Protein AF-A0AAN6ZU88-F1 (afdb_monomer_lite)

Foldseek 3Di:
DAEAELQACLVVFDQVDADPVSLLVLLCVQLVLDDPVLSVVLLVVQPLVLQCVLDDPRGYSSSSSSSLSVCCLPGNLVVVVVLVVVVVVVAFAFYAYEFDAQCQQQVCVVPVDHRSTCYRPRLVCQQVLHVCVVVDPPGDGDDDPQSNLLSQQNNQQVVCCVVPVGSDDPPGSHQPARGGQQPPDPPPDRFGWYAYRDDPDGGIATCDDDRHDPSSVSSVSVVSSCSCVPPVNCVSSVD

Radius of gyration: 18.29 Å; chains: 1; bounding box: 40×49×50 Å

Structure (mmCIF, N/CA/C/O backbone):
data_AF-A0AAN6ZU88-F1
#
_entry.id   AF-A0AAN6ZU88-F1
#
loop_
_atom_site.group_PDB
_atom_site.id
_atom_site.type_symbol
_atom_site.label_atom_id
_atom_site.label_alt_id
_atom_site.label_comp_id
_atom_site.label_asym_id
_atom_site.label_entity_id
_atom_site.label_seq_id
_atom_site.pdbx_PDB_ins_code
_atom_site.Cartn_x
_atom_site.Cartn_y
_atom_site.Cartn_z
_atom_site.occupancy
_atom_site.B_iso_or_equiv
_atom_site.auth_seq_id
_atom_site.auth_comp_id
_atom_site.auth_asym_id
_atom_site.auth_atom_id
_atom_site.pdbx_PDB_model_num
ATOM 1 N N . MET A 1 1 ? -13.434 -9.308 -1.998 1.00 95.31 1 MET A N 1
ATOM 2 C CA . MET A 1 1 ? -11.973 -9.144 -1.933 1.00 95.31 1 MET A CA 1
ATOM 3 C C . MET A 1 1 ? -11.687 -7.660 -1.989 1.00 95.31 1 MET A C 1
ATOM 5 O O . MET A 1 1 ? -12.370 -6.975 -2.738 1.00 95.31 1 MET A O 1
ATOM 9 N N . LEU A 1 2 ? -10.788 -7.173 -1.145 1.00 97.75 2 LEU A N 1
ATOM 10 C CA . LEU A 1 2 ? -10.422 -5.762 -1.015 1.00 97.75 2 LEU A CA 1
ATOM 11 C C . LEU A 1 2 ? -8.896 -5.694 -0.935 1.00 97.75 2 LEU A C 1
ATOM 13 O O . LEU A 1 2 ? -8.278 -6.668 -0.506 1.00 97.75 2 LEU A O 1
ATOM 17 N N . GLY A 1 3 ? -8.290 -4.577 -1.302 1.00 97.19 3 GLY A N 1
ATOM 18 C CA . GLY A 1 3 ? -6.846 -4.443 -1.204 1.00 97.19 3 GLY A CA 1
ATOM 19 C C . GLY A 1 3 ? -6.366 -3.064 -1.597 1.00 97.19 3 GLY A C 1
ATOM 20 O O . GLY A 1 3 ? -7.175 -2.173 -1.853 1.00 97.19 3 GLY A O 1
ATOM 21 N N . TRP A 1 4 ? -5.051 -2.934 -1.603 1.00 98.31 4 TRP A N 1
ATOM 22 C CA . TRP A 1 4 ? -4.300 -1.739 -1.957 1.00 98.31 4 TRP A CA 1
ATOM 23 C C . TRP A 1 4 ? -3.028 -2.166 -2.693 1.00 98.31 4 TRP A C 1
ATOM 25 O O . TRP A 1 4 ? -2.653 -3.344 -2.682 1.00 98.31 4 TRP A O 1
ATOM 35 N N . CYS A 1 5 ? -2.367 -1.209 -3.327 1.00 98.44 5 CYS A N 1
ATOM 36 C CA . CYS A 1 5 ? -0.989 -1.353 -3.770 1.00 98.44 5 CYS A CA 1
ATOM 37 C C . CYS A 1 5 ? -0.029 -0.880 -2.666 1.00 98.44 5 CYS A C 1
ATOM 39 O O . CYS A 1 5 ? -0.322 0.094 -1.967 1.00 98.44 5 CYS A O 1
ATOM 41 N N . GLU A 1 6 ? 1.124 -1.538 -2.515 1.00 97.75 6 GLU A N 1
ATOM 42 C CA . GLU A 1 6 ? 2.095 -1.269 -1.437 1.00 97.75 6 GLU A CA 1
ATOM 43 C C . GLU A 1 6 ? 2.443 0.228 -1.354 1.00 97.75 6 GLU A C 1
ATOM 45 O O . GLU A 1 6 ? 2.430 0.815 -0.266 1.00 97.75 6 GLU A O 1
ATOM 50 N N . ASP A 1 7 ? 2.627 0.868 -2.511 1.00 98.00 7 ASP A N 1
ATOM 51 C CA . ASP A 1 7 ? 3.024 2.267 -2.668 1.00 98.00 7 ASP A CA 1
ATOM 52 C C . ASP A 1 7 ? 1.933 3.115 -3.346 1.00 98.00 7 ASP A C 1
ATOM 54 O O . ASP A 1 7 ? 2.229 4.106 -4.009 1.00 98.00 7 ASP A O 1
ATOM 58 N N . ASP A 1 8 ? 0.659 2.746 -3.150 1.00 98.25 8 ASP A N 1
ATOM 59 C CA . ASP A 1 8 ? -0.542 3.293 -3.807 1.00 98.25 8 ASP A CA 1
ATOM 60 C C . ASP A 1 8 ? -0.450 4.801 -4.133 1.00 98.25 8 ASP A C 1
ATOM 62 O O . ASP A 1 8 ? -0.644 5.220 -5.271 1.00 98.25 8 ASP A O 1
ATOM 66 N N . LEU A 1 9 ? -0.081 5.646 -3.166 1.00 98.12 9 LEU A N 1
ATOM 67 C CA . LEU A 1 9 ? -0.100 7.103 -3.344 1.00 98.12 9 LEU A CA 1
ATOM 68 C C . LEU A 1 9 ? 1.265 7.776 -3.511 1.00 98.12 9 LEU A C 1
ATOM 70 O O . LEU A 1 9 ? 1.327 9.006 -3.447 1.00 98.12 9 LEU A O 1
ATOM 74 N N . THR A 1 10 ? 2.350 7.043 -3.771 1.00 97.88 10 THR A N 1
ATOM 75 C CA . THR A 1 10 ? 3.655 7.678 -4.046 1.00 97.88 10 THR A CA 1
ATOM 76 C C . THR A 1 10 ? 3.584 8.588 -5.271 1.00 97.88 10 THR A C 1
ATOM 78 O O . THR A 1 10 ? 3.979 9.745 -5.171 1.00 97.88 10 THR A O 1
ATOM 81 N N . PHE A 1 11 ? 2.981 8.139 -6.378 1.00 97.25 11 PHE A N 1
ATOM 82 C CA . PHE A 1 11 ? 2.822 8.943 -7.602 1.00 97.25 11 PHE A CA 1
ATOM 83 C C . PHE A 1 11 ? 2.010 10.235 -7.392 1.00 97.25 11 PHE A C 1
ATOM 85 O O . PHE A 1 11 ? 2.271 11.248 -8.036 1.00 97.25 11 PHE A O 1
ATOM 92 N N . PHE A 1 12 ? 1.040 10.219 -6.471 1.00 97.00 12 PHE A N 1
ATOM 93 C CA . PHE A 1 12 ? 0.172 11.368 -6.171 1.00 97.00 12 PHE A CA 1
ATOM 94 C C . PHE A 1 12 ? 0.703 12.273 -5.052 1.00 97.00 12 PHE A C 1
ATOM 96 O O . PHE A 1 12 ? 0.068 13.269 -4.701 1.00 97.00 12 PHE A O 1
ATOM 103 N N . THR A 1 13 ? 1.853 11.933 -4.475 1.00 98.25 13 THR A N 1
ATOM 104 C CA . THR A 1 13 ? 2.493 12.720 -3.422 1.00 98.25 13 THR A CA 1
ATOM 105 C C . THR A 1 13 ? 3.486 13.703 -4.037 1.00 98.25 13 THR A C 1
ATOM 107 O O . THR A 1 13 ? 4.191 13.382 -4.993 1.00 98.25 13 THR A O 1
ATOM 110 N N . ASP A 1 14 ? 3.567 14.918 -3.491 1.00 97.31 14 ASP A N 1
ATOM 111 C CA . ASP A 1 14 ? 4.521 15.915 -3.973 1.00 97.31 14 ASP A CA 1
ATOM 112 C C . ASP A 1 14 ? 5.963 15.453 -3.699 1.00 97.31 14 ASP A C 1
ATOM 114 O O . ASP A 1 14 ? 6.480 15.522 -2.585 1.00 97.31 14 ASP A O 1
ATOM 118 N N . SER A 1 15 ? 6.624 14.985 -4.758 1.00 97.19 15 SER A N 1
ATOM 119 C CA . SER A 1 15 ? 8.022 14.530 -4.745 1.00 97.19 15 SER A CA 1
ATOM 120 C C . SER A 1 15 ? 9.044 15.590 -4.305 1.00 97.19 15 SER A C 1
ATOM 122 O O . SER A 1 15 ? 10.220 15.265 -4.147 1.00 97.19 15 SER A O 1
ATOM 124 N N . THR A 1 16 ? 8.638 16.853 -4.136 1.00 97.50 16 THR A N 1
ATOM 125 C CA . THR A 1 16 ? 9.505 17.925 -3.630 1.00 97.50 16 THR A CA 1
ATOM 126 C C . THR A 1 16 ? 9.557 18.005 -2.104 1.00 97.50 16 THR A C 1
ATOM 128 O O . THR A 1 16 ? 10.457 18.670 -1.593 1.00 97.50 16 THR A O 1
ATOM 131 N N . ILE A 1 17 ? 8.684 17.281 -1.388 1.00 98.56 17 ILE A N 1
ATOM 132 C CA . ILE A 1 17 ? 8.661 17.214 0.080 1.00 98.56 17 ILE A CA 1
ATOM 133 C C . ILE A 1 17 ? 9.984 16.645 0.609 1.00 98.56 17 ILE A C 1
ATOM 135 O O . ILE A 1 17 ? 10.406 15.542 0.248 1.00 98.56 17 ILE A O 1
ATOM 139 N N . LYS A 1 18 ? 10.644 17.404 1.482 1.00 98.31 18 LYS A N 1
ATOM 140 C CA . LYS A 1 18 ? 11.953 17.116 2.085 1.00 98.31 18 LYS A CA 1
ATOM 141 C C . LYS A 1 18 ? 12.003 17.397 3.582 1.00 98.31 18 LYS A C 1
ATOM 143 O O . LYS A 1 18 ? 12.908 16.876 4.233 1.00 98.31 18 LYS A O 1
ATOM 148 N N . THR A 1 19 ? 11.088 18.200 4.125 1.00 98.56 19 THR A N 1
ATOM 149 C CA . THR A 1 19 ? 11.096 18.567 5.549 1.00 98.56 19 THR A CA 1
ATOM 150 C C . THR A 1 19 ? 9.831 18.126 6.295 1.00 98.56 19 THR A C 1
ATOM 152 O O . THR A 1 19 ? 8.773 17.951 5.682 1.00 98.56 19 THR A O 1
ATOM 155 N N . PRO A 1 20 ? 9.897 17.981 7.633 1.00 98.50 20 PRO A N 1
ATOM 156 C CA . PRO A 1 20 ? 8.719 17.705 8.455 1.00 98.50 20 PRO A CA 1
ATOM 157 C C . PRO A 1 20 ? 7.596 18.739 8.292 1.00 98.50 20 PRO A C 1
ATOM 159 O O . PRO A 1 20 ? 6.418 18.387 8.356 1.00 98.50 20 PRO A O 1
ATOM 162 N N . GLU A 1 21 ? 7.938 20.011 8.075 1.00 98.56 21 GLU A N 1
ATOM 163 C CA . GLU A 1 21 ? 6.971 21.095 7.867 1.00 98.56 21 GLU A CA 1
ATOM 164 C C . GLU A 1 21 ? 6.223 20.937 6.537 1.00 98.56 21 GLU A C 1
ATOM 166 O O . GLU A 1 21 ? 5.015 21.180 6.471 1.00 98.56 21 GLU A O 1
ATOM 171 N N . GLU A 1 22 ? 6.919 20.503 5.485 1.00 98.69 22 GLU A N 1
ATOM 172 C CA . GLU A 1 22 ? 6.319 20.203 4.182 1.00 98.69 22 GLU A CA 1
ATOM 173 C C . GLU A 1 22 ? 5.396 18.983 4.270 1.00 98.69 22 GLU A C 1
ATOM 175 O O . GLU A 1 22 ? 4.267 19.048 3.779 1.00 98.69 22 GLU A O 1
ATOM 180 N N . THR A 1 23 ? 5.810 17.929 4.985 1.00 98.69 23 THR A N 1
ATOM 181 C CA . THR A 1 23 ? 4.960 16.770 5.312 1.00 98.69 23 THR A CA 1
ATOM 182 C C . THR A 1 23 ? 3.697 17.195 6.059 1.00 98.69 23 THR A C 1
ATOM 184 O O . THR A 1 23 ? 2.590 16.837 5.655 1.00 98.69 23 THR A O 1
ATOM 187 N N . TYR A 1 24 ? 3.829 18.000 7.123 1.00 98.38 24 TYR A N 1
ATOM 188 C CA . TYR A 1 24 ? 2.682 18.524 7.872 1.00 98.38 24 TYR A CA 1
ATOM 189 C C . TYR A 1 24 ? 1.725 19.272 6.940 1.00 98.38 24 TYR A C 1
ATOM 191 O O . TYR A 1 24 ? 0.521 19.005 6.930 1.00 98.38 24 TYR A O 1
ATOM 199 N N . LYS A 1 25 ? 2.256 20.194 6.126 1.00 98.19 25 LYS A N 1
ATOM 200 C CA . LYS A 1 25 ? 1.457 21.006 5.203 1.00 98.19 25 LYS A CA 1
ATOM 201 C C . LYS A 1 25 ? 0.719 20.130 4.192 1.00 98.19 25 LYS A C 1
ATOM 203 O O . LYS A 1 25 ? -0.486 20.311 4.019 1.00 98.19 25 LYS A O 1
ATOM 208 N N . PHE A 1 26 ? 1.409 19.173 3.577 1.00 98.25 26 PHE A N 1
ATOM 209 C CA . PHE A 1 26 ? 0.822 18.238 2.623 1.00 98.25 26 PHE A CA 1
ATOM 210 C C . PHE A 1 26 ? -0.306 17.422 3.258 1.00 98.25 26 PHE A C 1
ATOM 212 O O . PHE A 1 26 ? -1.441 17.492 2.791 1.00 98.25 26 PHE A O 1
ATOM 219 N N . VAL A 1 27 ? -0.043 16.728 4.369 1.00 97.38 27 VAL A N 1
ATOM 220 C CA . VAL A 1 27 ? -1.048 15.889 5.043 1.00 97.38 27 VAL A CA 1
ATOM 221 C C . VAL A 1 27 ? -2.244 16.736 5.488 1.00 97.38 27 VAL A C 1
ATOM 223 O O . VAL A 1 27 ? -3.385 16.387 5.195 1.00 97.38 27 VAL A O 1
ATOM 226 N N . SER A 1 28 ? -2.007 17.899 6.105 1.00 95.88 28 SER A N 1
ATOM 227 C CA . SER A 1 28 ? -3.075 18.798 6.572 1.00 95.88 28 SER A CA 1
ATOM 228 C C . SER A 1 28 ? -4.020 19.283 5.468 1.00 95.88 28 SER A C 1
ATOM 230 O O . SER A 1 28 ? -5.182 19.567 5.755 1.00 95.88 28 SER A O 1
ATOM 232 N N . SER A 1 29 ? -3.564 19.318 4.210 1.00 94.88 29 SER A N 1
ATOM 233 C CA . SER A 1 29 ? -4.410 19.683 3.070 1.00 94.88 29 SER A CA 1
ATOM 234 C C . SER A 1 29 ? -5.486 18.635 2.750 1.00 94.88 29 SER A C 1
ATOM 236 O O . SER A 1 29 ? -6.554 18.996 2.258 1.00 94.88 29 SER A O 1
ATOM 238 N N . TYR A 1 30 ? -5.259 17.364 3.102 1.00 92.44 30 TYR A N 1
ATOM 239 C CA . TYR A 1 30 ? -6.214 16.268 2.895 1.00 92.44 30 TYR A CA 1
ATOM 240 C C . TYR A 1 30 ? -7.107 16.007 4.108 1.00 92.44 30 TYR A C 1
ATOM 242 O O . TYR A 1 30 ? -8.230 15.532 3.958 1.00 92.44 30 TYR A O 1
ATOM 250 N N . VAL A 1 31 ? -6.636 16.338 5.311 1.00 93.06 31 VAL A N 1
ATOM 251 C CA . VAL A 1 31 ? -7.346 16.067 6.572 1.00 93.06 31 VAL A CA 1
ATOM 252 C C . VAL A 1 31 ? -7.639 17.354 7.352 1.00 93.06 31 VAL A C 1
ATOM 254 O O . VAL A 1 31 ? -7.413 17.457 8.555 1.00 93.06 31 VAL A O 1
ATOM 257 N N . HIS A 1 32 ? -8.161 18.359 6.645 1.00 89.38 32 HIS A N 1
ATOM 258 C CA . HIS A 1 32 ? -8.358 19.731 7.135 1.00 89.38 32 HIS A CA 1
ATOM 259 C C . HIS A 1 32 ? -9.232 19.862 8.397 1.00 89.38 32 HIS A C 1
ATOM 261 O O . HIS A 1 32 ? -9.171 20.884 9.079 1.00 89.38 32 HIS A O 1
ATOM 267 N N . GLY A 1 33 ? -10.062 18.862 8.700 1.00 92.12 33 GLY A N 1
ATOM 268 C CA . GLY A 1 33 ? -10.914 18.855 9.887 1.00 92.12 33 GLY A CA 1
ATOM 269 C C . GLY A 1 33 ? -10.237 18.348 11.163 1.00 92.12 33 GLY A C 1
ATOM 270 O O . GLY A 1 33 ? -10.813 18.500 12.240 1.00 92.12 33 GLY A O 1
ATOM 271 N N . LEU A 1 34 ? -9.025 17.780 11.080 1.00 95.62 34 LEU A N 1
ATOM 272 C CA . LEU A 1 34 ? -8.318 17.308 12.270 1.00 95.62 34 LEU A CA 1
ATOM 273 C C . LEU A 1 34 ? -7.891 18.464 13.170 1.00 95.62 34 LEU A C 1
ATOM 275 O O . LEU A 1 34 ? -7.352 19.480 12.723 1.00 95.62 34 LEU A O 1
ATOM 279 N N . THR A 1 35 ? -8.056 18.269 14.476 1.00 96.50 35 THR A N 1
ATOM 280 C CA . THR A 1 35 ? -7.436 19.157 15.462 1.00 96.50 35 THR A CA 1
ATOM 281 C C . THR A 1 35 ? -5.911 19.079 15.368 1.00 96.50 35 THR A C 1
ATOM 283 O O . THR A 1 35 ? -5.351 18.063 14.952 1.00 96.50 35 THR A O 1
ATOM 286 N N . ARG A 1 36 ? -5.209 20.126 15.826 1.00 96.31 36 ARG A N 1
ATOM 287 C CA . ARG A 1 36 ? -3.737 20.108 15.892 1.00 96.31 36 ARG A CA 1
ATOM 288 C C . ARG A 1 36 ? -3.215 18.895 16.670 1.00 96.31 36 ARG A C 1
ATOM 290 O O . ARG A 1 36 ? -2.307 18.230 16.196 1.00 96.31 36 ARG A O 1
ATOM 297 N N . ALA A 1 37 ? -3.829 18.569 17.808 1.00 97.94 37 ALA A N 1
ATOM 298 C CA . ALA A 1 37 ? -3.425 17.422 18.619 1.00 97.94 37 ALA A CA 1
ATOM 299 C C . ALA A 1 37 ? -3.550 16.090 17.856 1.00 97.94 37 ALA A C 1
ATOM 301 O O . ALA A 1 37 ? -2.651 15.254 17.928 1.00 97.94 37 ALA A O 1
ATOM 302 N N . ASN A 1 38 ? -4.625 15.909 17.081 1.00 98.06 38 ASN A N 1
ATOM 303 C CA . ASN A 1 38 ? -4.815 14.705 16.272 1.00 98.06 38 ASN A CA 1
ATOM 304 C C . ASN A 1 38 ? -3.914 14.668 15.038 1.00 98.06 38 ASN A C 1
ATOM 306 O O . ASN A 1 38 ? -3.457 13.591 14.665 1.00 98.06 38 ASN A O 1
ATOM 310 N N . MET A 1 39 ? -3.598 15.820 14.446 1.00 97.81 39 MET A N 1
ATOM 311 C CA . MET A 1 39 ? -2.573 15.916 13.409 1.00 97.81 39 MET A CA 1
ATOM 312 C C . MET A 1 39 ? -1.193 15.520 13.953 1.00 97.81 39 MET A C 1
ATOM 314 O O . MET A 1 39 ? -0.524 14.665 13.37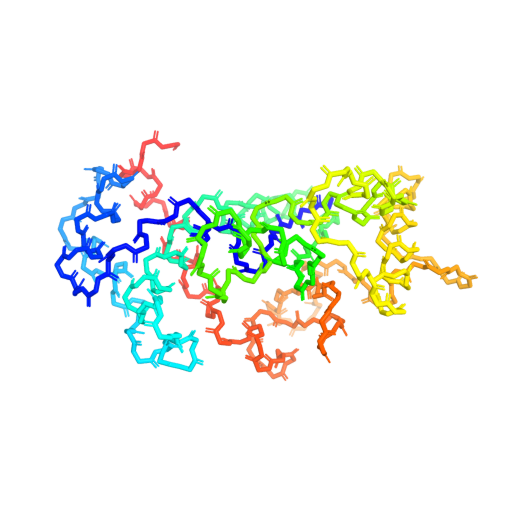7 1.00 97.81 39 MET A O 1
ATOM 318 N N . ASP A 1 40 ? -0.784 16.073 15.096 1.00 98.25 40 ASP A N 1
ATOM 319 C CA . ASP A 1 40 ? 0.497 15.746 15.729 1.00 98.25 40 ASP A CA 1
ATOM 320 C C . ASP A 1 40 ? 0.559 14.256 16.095 1.00 98.25 40 ASP A C 1
ATOM 322 O O . ASP A 1 40 ? 1.565 13.579 15.852 1.00 98.25 40 ASP A O 1
ATOM 326 N N . LYS A 1 41 ? -0.552 13.708 16.610 1.00 98.50 41 LYS A N 1
ATOM 327 C CA . LYS A 1 41 ? -0.668 12.277 16.884 1.00 98.50 41 LYS A CA 1
ATOM 328 C C . LYS A 1 41 ? -0.540 11.456 15.604 1.00 98.50 41 LYS A C 1
ATOM 330 O O . LYS A 1 41 ? 0.262 10.524 15.603 1.00 98.50 41 LYS A O 1
ATOM 335 N N . LEU A 1 42 ? -1.254 11.806 14.532 1.00 98.38 42 LEU A N 1
ATOM 336 C CA . LEU A 1 42 ? -1.157 11.133 13.236 1.00 98.38 42 LEU A CA 1
ATOM 337 C C . LEU A 1 42 ? 0.297 11.083 12.765 1.00 98.38 42 LEU A C 1
ATOM 339 O O . LEU A 1 42 ? 0.821 10.002 12.530 1.00 98.38 42 LEU A O 1
ATOM 343 N N . LEU A 1 43 ? 0.969 12.234 12.704 1.00 98.50 43 LEU A N 1
ATOM 344 C CA . LEU A 1 43 ? 2.352 12.343 12.240 1.00 98.50 43 LEU A CA 1
ATOM 345 C C . LEU A 1 43 ? 3.335 11.540 13.105 1.00 98.50 43 LEU A C 1
ATOM 347 O O . LEU A 1 43 ? 4.324 11.024 12.576 1.00 98.50 43 LEU A O 1
ATOM 351 N N . SER A 1 44 ? 3.073 11.403 14.411 1.00 98.50 44 SER A N 1
ATOM 352 C CA . SER A 1 44 ? 3.912 10.616 15.328 1.00 98.50 44 SER A CA 1
ATOM 353 C C . SER A 1 44 ? 3.856 9.101 15.083 1.00 98.50 44 SER A C 1
ATOM 355 O O . SER A 1 44 ? 4.810 8.400 15.412 1.00 98.50 44 SER A O 1
ATOM 357 N N . LEU A 1 45 ? 2.782 8.587 14.466 1.00 98.62 45 LEU A N 1
ATOM 358 C CA . LEU A 1 45 ? 2.638 7.162 14.112 1.00 98.62 45 LEU A CA 1
ATOM 359 C C . LEU A 1 45 ? 3.508 6.750 12.905 1.00 98.62 45 LEU A C 1
ATOM 361 O O . LEU A 1 45 ? 3.622 5.566 12.568 1.00 98.62 45 LEU A O 1
ATOM 365 N N . TYR A 1 46 ? 4.125 7.730 12.242 1.00 98.62 46 TYR A N 1
ATOM 366 C CA . TYR A 1 46 ? 4.962 7.564 11.057 1.00 98.62 46 TYR A CA 1
ATOM 367 C C . TYR A 1 46 ? 6.286 8.298 11.282 1.00 98.62 46 TYR A C 1
ATOM 369 O O . TYR A 1 46 ? 6.507 9.348 10.683 1.00 98.62 46 TYR A O 1
ATOM 377 N N . PRO A 1 47 ? 7.169 7.823 12.174 1.00 98.25 47 PRO A N 1
ATOM 378 C CA . PRO A 1 47 ? 8.460 8.467 12.370 1.00 98.25 47 PRO A CA 1
ATOM 379 C C . PRO A 1 47 ? 9.292 8.393 11.082 1.00 98.25 47 PRO A C 1
ATOM 381 O O . PRO A 1 47 ? 9.369 7.344 10.448 1.00 98.25 47 PRO A O 1
ATOM 384 N N . VAL A 1 48 ? 9.952 9.494 10.705 1.00 98.12 48 VAL A N 1
ATOM 385 C CA . VAL A 1 48 ? 10.754 9.579 9.464 1.00 98.12 48 VAL A CA 1
ATOM 386 C C . VAL A 1 48 ? 11.864 8.519 9.388 1.00 98.12 48 VAL A C 1
ATOM 388 O O . VAL A 1 48 ? 12.250 8.095 8.302 1.00 98.12 48 VAL A O 1
ATOM 391 N N . SER A 1 49 ? 12.340 8.033 10.540 1.00 97.81 49 SER A N 1
ATOM 392 C CA . SER A 1 49 ? 13.321 6.947 10.634 1.00 97.81 49 SER A CA 1
ATOM 393 C C . SER A 1 49 ? 12.851 5.645 9.984 1.00 97.81 49 SER A C 1
ATOM 395 O O . SER A 1 49 ? 13.688 4.898 9.488 1.00 97.81 49 SER A O 1
ATOM 397 N N . ASP A 1 50 ? 11.538 5.389 9.943 1.00 97.00 50 ASP A N 1
ATOM 398 C CA . ASP A 1 50 ? 10.974 4.212 9.272 1.00 97.00 50 ASP A CA 1
ATOM 399 C C . ASP A 1 50 ? 11.189 4.265 7.744 1.00 97.00 50 ASP A C 1
ATOM 401 O O . ASP A 1 50 ? 11.090 3.240 7.075 1.00 97.00 50 ASP A O 1
ATOM 405 N N . PHE A 1 51 ? 11.488 5.445 7.184 1.00 97.31 51 PHE A N 1
ATOM 406 C CA . PHE A 1 51 ? 11.492 5.702 5.740 1.00 97.31 51 PHE A CA 1
ATOM 407 C C . PHE A 1 51 ? 12.889 5.902 5.137 1.00 97.31 51 PHE A C 1
ATOM 409 O O . PHE A 1 51 ? 13.031 6.028 3.922 1.00 97.31 51 PHE A O 1
ATOM 416 N N . VAL A 1 52 ? 13.940 5.893 5.962 1.00 94.88 52 VAL A N 1
ATOM 417 C CA . VAL A 1 52 ? 15.323 6.135 5.512 1.00 94.88 52 VAL A CA 1
ATOM 418 C C . VAL A 1 52 ? 15.765 5.114 4.464 1.00 94.88 52 VAL A C 1
ATOM 420 O O . VAL A 1 52 ? 16.381 5.491 3.471 1.00 94.88 52 VAL A O 1
ATOM 423 N N . ALA A 1 53 ? 15.399 3.842 4.642 1.00 92.00 53 ALA A N 1
ATOM 424 C CA . ALA A 1 53 ? 15.779 2.762 3.731 1.00 92.00 53 ALA A CA 1
ATOM 425 C C . ALA A 1 53 ? 15.175 2.887 2.317 1.00 92.00 53 ALA A C 1
ATOM 427 O O . ALA A 1 53 ? 15.693 2.271 1.392 1.00 92.00 53 ALA A O 1
ATOM 428 N N . TYR A 1 54 ? 14.115 3.682 2.145 1.00 90.25 54 TYR A N 1
ATOM 429 C CA . TYR A 1 54 ? 13.434 3.877 0.859 1.00 90.25 54 TYR A CA 1
ATOM 430 C C . TYR A 1 54 ? 13.997 5.062 0.065 1.00 90.25 54 TYR A C 1
ATOM 432 O O . TYR A 1 54 ? 13.712 5.205 -1.120 1.00 90.25 54 TYR A O 1
ATOM 440 N N . THR A 1 55 ? 14.794 5.924 0.705 1.00 92.56 55 THR A N 1
ATOM 441 C CA . THR A 1 55 ? 15.291 7.166 0.100 1.00 92.56 55 THR A CA 1
ATOM 442 C C . THR A 1 55 ? 16.110 6.888 -1.154 1.00 92.56 55 THR A C 1
ATOM 444 O O . THR A 1 55 ? 17.005 6.042 -1.162 1.00 92.56 55 THR A O 1
ATOM 447 N N . THR A 1 56 ? 15.850 7.664 -2.201 1.00 93.62 56 THR A N 1
ATOM 448 C CA . THR A 1 56 ? 16.635 7.651 -3.438 1.00 93.62 56 THR A CA 1
ATOM 449 C C . THR A 1 56 ? 17.388 8.970 -3.589 1.00 93.62 56 THR A C 1
ATOM 451 O O . THR A 1 56 ? 17.263 9.881 -2.772 1.00 93.62 56 THR A O 1
ATOM 454 N N . SER A 1 57 ? 18.169 9.124 -4.660 1.00 91.75 57 SER A N 1
ATOM 455 C CA . SER A 1 57 ? 18.788 10.418 -4.976 1.00 91.75 57 SER A CA 1
ATOM 456 C C . SER A 1 57 ? 17.764 11.520 -5.285 1.00 91.75 57 SER A C 1
ATOM 458 O O . SER A 1 57 ? 18.125 12.695 -5.266 1.00 91.75 57 SER A O 1
ATOM 460 N N . ALA A 1 58 ? 16.511 11.160 -5.589 1.00 93.19 58 ALA A N 1
ATOM 461 C CA . ALA A 1 58 ? 15.465 12.089 -6.014 1.00 93.19 58 ALA A CA 1
ATOM 462 C C . ALA A 1 58 ? 14.267 12.180 -5.051 1.00 93.19 58 ALA A C 1
ATOM 464 O O . ALA A 1 58 ? 13.600 13.213 -5.034 1.00 93.19 58 ALA A O 1
ATOM 465 N N . LEU A 1 59 ? 13.992 11.133 -4.268 1.00 97.12 59 LEU A N 1
ATOM 466 C CA . LEU A 1 59 ? 12.836 11.032 -3.373 1.00 97.12 59 LEU A CA 1
ATOM 467 C C . LEU A 1 59 ? 13.308 10.898 -1.921 1.00 97.12 59 LEU A C 1
ATOM 469 O O . LEU A 1 59 ? 14.098 10.011 -1.604 1.00 97.12 59 LEU A O 1
ATOM 473 N N . SER A 1 60 ? 12.842 11.794 -1.049 1.00 98.25 60 SER A N 1
ATOM 474 C CA . SER A 1 60 ? 13.297 11.896 0.344 1.00 98.25 60 SER A CA 1
ATOM 475 C C . SER A 1 60 ? 12.536 10.960 1.298 1.00 98.25 60 SER A C 1
ATOM 477 O O . SER A 1 60 ? 11.416 10.540 1.008 1.00 98.25 60 SER A O 1
ATOM 479 N N . SER A 1 61 ? 13.078 10.713 2.497 1.00 98.38 61 SER A N 1
ATOM 480 C CA . SER A 1 61 ? 12.335 10.036 3.574 1.00 98.38 61 SER A CA 1
ATOM 481 C C . SER A 1 61 ? 11.017 10.737 3.928 1.00 98.38 61 SER A C 1
ATOM 483 O O . SER A 1 61 ? 10.043 10.066 4.253 1.00 98.38 61 SER A O 1
ATOM 485 N N . GLU A 1 62 ? 10.966 12.074 3.881 1.00 98.62 62 GLU A N 1
ATOM 486 C CA . GLU A 1 62 ? 9.746 12.844 4.178 1.00 98.62 62 GLU A CA 1
ATOM 487 C C . GLU A 1 62 ? 8.702 12.710 3.058 1.00 98.62 62 GLU A C 1
ATOM 489 O O . GLU A 1 62 ? 7.505 12.659 3.343 1.00 98.62 62 GLU A O 1
ATOM 494 N N . PHE A 1 63 ? 9.134 12.542 1.804 1.00 98.69 63 PHE A N 1
ATOM 495 C CA . PHE A 1 63 ? 8.246 12.160 0.706 1.00 98.69 63 PHE A CA 1
ATOM 496 C C . PHE A 1 63 ? 7.620 10.783 0.961 1.00 98.69 63 PHE A C 1
ATOM 498 O O . PHE A 1 63 ? 6.396 10.666 0.953 1.00 98.69 63 PHE A O 1
ATOM 505 N N . PHE A 1 64 ? 8.422 9.752 1.253 1.00 98.56 64 PHE A N 1
ATOM 506 C CA . PHE A 1 64 ? 7.891 8.404 1.503 1.00 98.56 64 PHE A CA 1
ATOM 507 C C . PHE A 1 64 ? 7.006 8.350 2.750 1.00 98.56 64 PHE A C 1
ATOM 509 O O . PHE A 1 64 ? 5.964 7.693 2.748 1.00 98.56 64 PHE A O 1
ATOM 516 N N . ARG A 1 65 ? 7.371 9.096 3.797 1.00 98.56 65 ARG A N 1
ATOM 517 C CA . ARG A 1 65 ? 6.542 9.280 4.991 1.00 98.56 65 ARG A CA 1
ATOM 518 C C . ARG A 1 65 ? 5.192 9.899 4.638 1.00 98.56 65 ARG A C 1
ATOM 520 O O . ARG A 1 65 ? 4.160 9.357 5.030 1.00 98.56 65 ARG A O 1
ATOM 527 N N . SER A 1 66 ? 5.195 10.998 3.883 1.00 98.75 66 SER A N 1
ATOM 528 C CA . SER A 1 66 ? 3.979 11.673 3.418 1.00 98.75 66 SER A CA 1
ATOM 529 C C . SER A 1 66 ? 3.111 10.748 2.572 1.00 98.75 66 SER A C 1
ATOM 531 O O . SER A 1 66 ? 1.914 10.631 2.832 1.00 98.75 66 SER A O 1
ATOM 533 N N . ALA A 1 67 ? 3.717 10.034 1.622 1.00 98.56 67 ALA A N 1
ATOM 534 C CA . ALA A 1 67 ? 3.030 9.088 0.754 1.00 98.56 67 ALA A CA 1
ATOM 535 C C . ALA A 1 67 ? 2.402 7.937 1.545 1.00 98.56 67 ALA A C 1
ATOM 537 O O . ALA A 1 67 ? 1.258 7.574 1.284 1.00 98.56 67 ALA A O 1
ATOM 538 N N . ARG A 1 68 ? 3.097 7.396 2.555 1.00 98.62 68 ARG A N 1
ATOM 539 C CA . ARG A 1 68 ? 2.569 6.321 3.407 1.00 98.62 68 ARG A CA 1
ATOM 540 C C . ARG A 1 68 ? 1.406 6.790 4.280 1.00 98.62 68 ARG A C 1
ATOM 542 O O . ARG A 1 68 ? 0.419 6.072 4.387 1.00 98.62 68 ARG A O 1
ATOM 549 N N . ILE A 1 69 ? 1.484 7.993 4.855 1.00 98.56 69 ILE A N 1
ATOM 550 C CA . ILE A 1 69 ? 0.362 8.591 5.600 1.00 98.56 69 ILE A CA 1
ATOM 551 C C . ILE A 1 69 ? -0.839 8.780 4.671 1.00 98.56 69 ILE A C 1
ATOM 553 O O . ILE A 1 69 ? -1.957 8.395 5.009 1.00 98.56 69 ILE A O 1
ATOM 557 N N . PHE A 1 70 ? -0.602 9.353 3.492 1.00 98.38 70 PHE A N 1
ATOM 558 C CA . PHE A 1 70 ? -1.646 9.630 2.518 1.00 98.38 70 PHE A CA 1
ATOM 559 C C . PHE A 1 70 ? -2.320 8.344 2.033 1.00 98.38 70 PHE A C 1
ATOM 561 O O . PHE A 1 70 ? -3.549 8.251 2.021 1.00 98.38 70 PHE A O 1
ATOM 568 N N . ARG A 1 71 ? -1.515 7.325 1.708 1.00 98.38 71 ARG A N 1
ATOM 569 C CA . ARG A 1 71 ? -1.967 5.980 1.344 1.00 98.38 71 ARG A CA 1
ATOM 570 C C . ARG A 1 71 ? -2.848 5.381 2.427 1.00 98.38 71 ARG A C 1
ATOM 572 O O . ARG A 1 71 ? -3.928 4.877 2.130 1.00 98.38 71 ARG A O 1
ATOM 579 N N . ASP A 1 72 ? -2.404 5.438 3.677 1.00 98.50 72 ASP A N 1
ATOM 580 C CA . ASP A 1 72 ? -3.138 4.829 4.779 1.00 98.50 72 ASP A CA 1
ATOM 581 C C . ASP A 1 72 ? -4.493 5.516 4.987 1.00 98.50 72 ASP A C 1
ATOM 583 O O . ASP A 1 72 ? -5.488 4.823 5.196 1.00 98.50 72 ASP A O 1
ATOM 587 N N . ILE A 1 73 ? -4.565 6.844 4.832 1.00 96.50 73 ILE A N 1
ATOM 588 C CA . ILE A 1 73 ? -5.819 7.607 4.923 1.00 96.50 73 ILE A CA 1
ATOM 589 C C . ILE A 1 73 ? -6.822 7.205 3.832 1.00 96.50 73 ILE A C 1
ATOM 591 O O . ILE A 1 73 ? -7.992 7.003 4.150 1.00 96.50 73 ILE A O 1
ATOM 595 N N . LEU A 1 74 ? -6.401 7.105 2.565 1.00 95.69 74 LEU A N 1
ATOM 596 C CA . LEU A 1 74 ? -7.343 6.952 1.445 1.00 95.69 74 LEU A CA 1
ATOM 597 C C . LEU A 1 74 ? -7.493 5.524 0.912 1.00 95.69 74 LEU A C 1
ATOM 599 O O . LEU A 1 74 ? -8.578 5.169 0.458 1.00 95.69 74 LEU A O 1
ATOM 603 N N . MET A 1 75 ? -6.434 4.716 0.946 1.00 97.19 75 MET A N 1
ATOM 604 C CA . MET A 1 75 ? -6.367 3.461 0.188 1.00 97.19 75 MET A CA 1
ATOM 605 C C . MET A 1 75 ? -6.253 2.218 1.069 1.00 97.19 75 MET A C 1
ATOM 607 O O . MET A 1 75 ? -6.838 1.196 0.733 1.00 97.19 75 MET A O 1
ATOM 611 N N . THR A 1 76 ? -5.570 2.276 2.217 1.00 98.25 76 THR A N 1
ATOM 612 C CA . THR A 1 76 ? -5.336 1.072 3.042 1.00 98.25 76 THR A CA 1
ATOM 613 C C . THR A 1 76 ? -6.295 0.956 4.227 1.00 98.25 76 THR A C 1
ATOM 615 O O . THR A 1 76 ? -6.965 -0.067 4.402 1.00 98.25 76 THR A O 1
ATOM 618 N N . CYS A 1 77 ? -6.413 1.991 5.062 1.00 98.00 77 CYS A N 1
ATOM 619 C CA . CYS A 1 77 ? -7.230 1.900 6.270 1.00 98.00 77 CYS A CA 1
ATOM 620 C C . CYS A 1 77 ? -8.746 1.836 6.004 1.00 98.00 77 CYS A C 1
ATOM 622 O O . CYS A 1 77 ? -9.407 1.075 6.725 1.00 98.00 77 CYS A O 1
ATOM 624 N N . PRO A 1 78 ? -9.313 2.517 4.985 1.00 96.12 78 PRO A N 1
ATOM 625 C CA . PRO A 1 78 ? -10.728 2.377 4.644 1.00 96.12 78 PRO A CA 1
ATOM 626 C C . PRO A 1 78 ? -11.155 0.944 4.269 1.00 96.12 78 PRO A C 1
ATOM 628 O O . PRO A 1 78 ? -12.080 0.431 4.912 1.00 96.12 78 PRO A O 1
ATOM 631 N N . PRO A 1 79 ? -10.507 0.219 3.325 1.00 97.00 79 PRO A N 1
ATOM 632 C CA . PRO A 1 79 ? -10.897 -1.162 3.036 1.00 97.00 79 PRO A CA 1
ATOM 633 C C . PRO A 1 79 ? -10.651 -2.111 4.212 1.00 97.00 79 PRO A C 1
ATOM 635 O O . PRO A 1 79 ? -11.425 -3.051 4.391 1.00 97.00 79 PRO A O 1
ATOM 638 N N . MET A 1 80 ? -9.647 -1.865 5.062 1.00 97.31 80 MET A N 1
ATOM 639 C CA . MET A 1 80 ? -9.479 -2.631 6.304 1.00 97.31 80 MET A CA 1
ATOM 640 C C . MET A 1 80 ? -10.628 -2.402 7.294 1.00 97.31 80 MET A C 1
ATOM 642 O O . MET A 1 80 ? -11.099 -3.344 7.936 1.00 97.31 80 MET A O 1
ATOM 646 N N . TRP A 1 81 ? -11.107 -1.167 7.449 1.00 95.88 81 TRP A N 1
ATOM 647 C CA . TRP A 1 81 ? -12.269 -0.903 8.296 1.00 95.88 81 TRP A CA 1
ATOM 648 C C . TRP A 1 81 ? -13.524 -1.551 7.719 1.00 95.88 81 TRP A C 1
ATOM 650 O O . TRP A 1 81 ? -14.210 -2.292 8.426 1.00 95.88 81 TRP A O 1
ATOM 660 N N . TYR A 1 82 ? -13.781 -1.339 6.427 1.00 96.62 82 TYR A N 1
ATOM 661 C CA . TYR A 1 82 ? -14.947 -1.887 5.743 1.00 96.62 82 TYR A CA 1
ATOM 662 C C . TYR A 1 82 ? -14.951 -3.418 5.786 1.00 96.62 82 TYR A C 1
ATOM 664 O O . TYR A 1 82 ? -15.941 -4.029 6.192 1.00 96.62 82 TYR A O 1
ATOM 672 N N . GLY A 1 83 ? -13.808 -4.040 5.491 1.00 96.19 83 GLY A N 1
ATOM 673 C CA . GLY A 1 83 ? -13.602 -5.478 5.603 1.00 96.19 83 GLY A CA 1
ATOM 674 C C . GLY A 1 83 ? -13.879 -6.007 7.010 1.00 96.19 83 GLY A C 1
ATOM 675 O O . GLY A 1 83 ? -14.577 -7.007 7.173 1.00 96.19 83 GLY A O 1
ATOM 676 N N . LYS A 1 84 ? -13.430 -5.303 8.055 1.00 95.06 84 LYS A N 1
ATOM 677 C CA . LYS A 1 84 ? -13.737 -5.682 9.441 1.00 95.06 84 LYS A CA 1
ATOM 678 C C . LYS A 1 84 ? -15.242 -5.642 9.730 1.00 95.06 84 LYS A C 1
ATOM 680 O O . LYS A 1 84 ? -15.743 -6.536 10.411 1.00 95.06 84 LYS A O 1
ATOM 685 N N . GLN A 1 85 ? -15.974 -4.641 9.232 1.00 95.19 85 GLN A N 1
ATOM 686 C CA . GLN A 1 85 ? -17.431 -4.581 9.421 1.00 95.19 85 GLN A CA 1
ATOM 687 C C . GLN A 1 85 ? -18.156 -5.678 8.628 1.00 95.19 85 GLN A C 1
ATOM 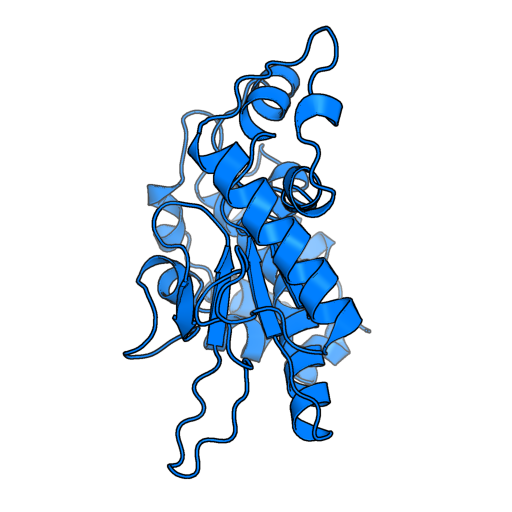689 O O . GLN A 1 85 ? -19.059 -6.319 9.163 1.00 95.19 85 GLN A O 1
ATOM 694 N N . MET A 1 86 ? -17.722 -5.964 7.397 1.00 95.56 86 MET A N 1
ATOM 695 C CA . MET A 1 86 ? -18.243 -7.086 6.609 1.00 95.56 86 MET A CA 1
ATOM 696 C C . MET A 1 86 ? -18.039 -8.429 7.323 1.00 95.56 86 MET A C 1
ATOM 698 O O . MET A 1 86 ? -18.964 -9.240 7.383 1.00 95.56 86 MET A O 1
ATOM 702 N N . ALA A 1 87 ? -16.862 -8.646 7.914 1.00 94.62 87 ALA A N 1
ATOM 703 C CA . ALA A 1 87 ? -16.575 -9.849 8.687 1.00 94.62 87 ALA A CA 1
ATOM 704 C C . ALA A 1 87 ? -17.482 -9.983 9.919 1.00 94.62 87 ALA A C 1
ATOM 706 O O . ALA A 1 87 ? -18.034 -11.055 10.164 1.00 94.62 87 ALA A O 1
ATOM 707 N N . LYS A 1 88 ? -17.725 -8.886 10.652 1.00 92.62 88 LYS A N 1
ATOM 708 C CA . LYS A 1 88 ? -18.704 -8.866 11.757 1.00 92.62 88 LYS A CA 1
ATOM 709 C C . LYS A 1 88 ? -20.128 -9.183 11.298 1.00 92.62 88 LYS A C 1
ATOM 711 O O . LYS A 1 88 ? -20.892 -9.764 12.059 1.00 92.62 88 LYS A O 1
ATOM 716 N N . ALA A 1 89 ? -20.471 -8.835 10.060 1.00 94.75 89 ALA A N 1
ATOM 717 C CA . ALA A 1 89 ? -21.737 -9.194 9.426 1.00 94.75 89 ALA A CA 1
ATOM 718 C C . ALA A 1 89 ? -21.759 -10.634 8.861 1.00 94.75 89 ALA A C 1
ATOM 720 O O . ALA A 1 89 ? -22.671 -10.992 8.114 1.00 94.75 89 ALA A O 1
ATOM 721 N N . GLY A 1 90 ? -20.762 -11.464 9.189 1.00 92.44 90 GLY A N 1
ATOM 722 C CA . GLY A 1 90 ? -20.704 -12.875 8.807 1.00 92.44 90 GLY A CA 1
ATOM 723 C C . GLY A 1 90 ? -20.250 -13.124 7.368 1.00 92.44 90 GLY A C 1
ATOM 724 O O . GLY A 1 90 ? -20.616 -14.145 6.788 1.00 92.44 90 GLY A O 1
ATOM 725 N N . LYS A 1 91 ? -19.505 -12.193 6.756 1.00 94.25 91 LYS A N 1
ATOM 726 C CA . LYS A 1 91 ? -18.936 -12.369 5.411 1.00 94.25 91 LYS A CA 1
ATOM 727 C C . LYS A 1 91 ? -17.463 -12.754 5.474 1.00 94.25 91 LYS A C 1
ATOM 729 O O . LYS A 1 91 ? -16.695 -12.150 6.217 1.00 94.25 91 LYS A O 1
ATOM 734 N N . ASP A 1 92 ? -17.055 -13.686 4.619 1.00 94.94 92 ASP A N 1
ATOM 735 C CA . ASP A 1 92 ? -15.636 -13.926 4.370 1.00 94.94 92 ASP A CA 1
ATOM 736 C C . ASP A 1 92 ? -15.037 -12.727 3.628 1.00 94.94 92 ASP A C 1
ATOM 738 O O . ASP A 1 92 ? -15.539 -12.287 2.589 1.00 94.94 92 ASP A O 1
ATOM 742 N N . VAL A 1 93 ? -13.946 -12.188 4.168 1.00 97.06 93 VAL A N 1
ATOM 743 C CA . VAL A 1 93 ? -13.222 -11.055 3.585 1.00 97.06 93 VAL A CA 1
ATOM 744 C C . VAL A 1 93 ? -11.803 -11.481 3.289 1.00 97.06 93 VAL A C 1
ATOM 746 O O . VAL A 1 93 ? -11.147 -12.071 4.135 1.00 97.06 93 VAL A O 1
ATOM 749 N N . TYR A 1 94 ? -11.323 -11.139 2.103 1.00 98.00 94 TYR A N 1
ATOM 750 C CA . TYR A 1 94 ? -9.972 -11.419 1.637 1.00 98.00 94 TYR A CA 1
ATOM 751 C C . TYR A 1 94 ? -9.290 -10.081 1.376 1.00 98.00 94 TYR A C 1
ATOM 753 O O . TYR A 1 94 ? -9.801 -9.310 0.557 1.00 98.00 94 TYR A O 1
ATOM 761 N N . LEU A 1 95 ? -8.205 -9.808 2.103 1.00 98.44 95 LEU A N 1
ATOM 762 C CA . LEU A 1 95 ? -7.380 -8.611 1.946 1.00 98.44 95 LEU A CA 1
ATOM 763 C C . LEU A 1 95 ? -6.120 -8.951 1.155 1.00 98.44 95 LEU A C 1
ATOM 765 O O . LEU A 1 95 ? -5.495 -9.972 1.447 1.00 98.44 95 LEU A O 1
ATOM 769 N 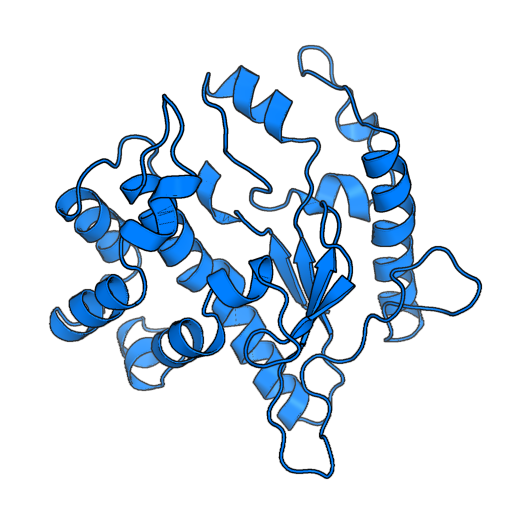N . PHE A 1 96 ? -5.732 -8.098 0.212 1.00 98.19 96 PHE A N 1
ATOM 770 C CA . PHE A 1 96 ? -4.444 -8.198 -0.469 1.00 98.19 96 PHE A CA 1
ATOM 771 C C . PHE A 1 96 ? -3.650 -6.890 -0.407 1.00 98.19 96 PHE A C 1
ATOM 773 O O . PHE A 1 96 ? -4.234 -5.811 -0.328 1.00 98.19 96 PHE A O 1
ATOM 780 N N . ASP A 1 97 ? -2.329 -7.029 -0.470 1.00 98.44 97 ASP A N 1
ATOM 781 C CA . ASP A 1 97 ? -1.356 -5.954 -0.653 1.00 98.44 97 ASP A CA 1
ATOM 782 C C . ASP A 1 97 ? -0.556 -6.254 -1.923 1.00 98.44 97 ASP A C 1
ATOM 784 O O . ASP A 1 97 ? 0.118 -7.285 -2.003 1.00 98.44 97 ASP A O 1
ATOM 788 N N . TRP A 1 98 ? -0.702 -5.429 -2.954 1.00 98.50 98 TRP A N 1
ATOM 789 C CA . TRP A 1 98 ? -0.059 -5.659 -4.241 1.00 98.50 98 TRP A CA 1
ATOM 790 C C . TRP A 1 98 ? 1.332 -5.023 -4.289 1.00 98.50 98 TRP A C 1
ATOM 792 O O . TRP A 1 98 ? 1.464 -3.803 -4.222 1.00 98.50 98 TRP A O 1
ATOM 802 N N . ASN A 1 99 ? 2.368 -5.849 -4.450 1.00 97.81 99 ASN A N 1
ATOM 803 C CA . ASN A 1 99 ? 3.764 -5.469 -4.215 1.00 97.81 99 ASN A CA 1
ATOM 804 C C . ASN A 1 99 ? 4.694 -5.792 -5.405 1.00 97.81 99 ASN A C 1
ATOM 806 O O . ASN A 1 99 ? 5.853 -6.175 -5.241 1.00 97.81 99 ASN A O 1
ATOM 810 N N . GLN A 1 100 ? 4.177 -5.702 -6.632 1.00 97.88 100 GLN A N 1
ATOM 811 C CA . GLN A 1 100 ? 4.973 -5.858 -7.853 1.00 97.88 100 GLN A CA 1
ATOM 812 C C . GLN A 1 100 ? 4.370 -5.041 -8.990 1.00 97.88 100 GLN A C 1
ATOM 814 O O . GLN A 1 100 ? 3.155 -5.036 -9.173 1.00 97.88 100 GLN A O 1
ATOM 819 N N . THR A 1 101 ? 5.208 -4.377 -9.782 1.00 97.50 101 THR A N 1
ATOM 820 C CA . THR A 1 101 ? 4.731 -3.565 -10.901 1.00 97.50 101 THR A CA 1
ATOM 821 C C . THR A 1 101 ? 5.665 -3.627 -12.104 1.00 97.50 101 THR A C 1
ATOM 823 O O . THR A 1 101 ? 6.885 -3.642 -11.958 1.00 97.50 101 THR A O 1
ATOM 826 N N . ILE A 1 102 ? 5.080 -3.617 -13.304 1.00 97.12 102 ILE A N 1
ATOM 827 C CA . ILE A 1 102 ? 5.793 -3.347 -14.559 1.00 97.12 102 ILE A CA 1
ATOM 828 C C . ILE A 1 102 ? 5.779 -1.854 -14.909 1.00 97.12 102 ILE A C 1
ATOM 830 O O . ILE A 1 102 ? 6.376 -1.456 -15.906 1.00 97.12 102 ILE A O 1
ATOM 834 N N . LEU A 1 103 ? 5.061 -1.030 -14.136 1.00 95.81 103 LEU A N 1
ATOM 835 C CA . LEU A 1 103 ? 4.846 0.381 -14.454 1.00 95.81 103 LEU A CA 1
ATOM 836 C C . LEU A 1 103 ? 6.018 1.264 -14.039 1.00 95.81 103 LEU A C 1
ATOM 838 O O . LEU A 1 103 ? 6.158 2.355 -14.581 1.00 95.81 103 LEU A O 1
ATOM 842 N N . GLU A 1 104 ? 6.870 0.813 -13.116 1.00 94.38 104 GLU A N 1
ATOM 843 C CA . GLU A 1 104 ? 7.966 1.637 -12.604 1.00 94.38 104 GLU A CA 1
ATOM 844 C C . GLU A 1 104 ? 8.883 2.163 -13.724 1.00 94.38 104 GLU A C 1
ATOM 846 O O . GLU A 1 104 ? 9.023 3.379 -13.804 1.00 94.38 104 GLU A O 1
ATOM 851 N N . PRO A 1 105 ? 9.393 1.357 -14.679 1.00 94.69 105 PRO A N 1
ATOM 852 C CA . PRO A 1 105 ? 10.180 1.885 -15.799 1.00 94.69 105 PRO A CA 1
ATOM 853 C C . PRO A 1 105 ? 9.455 2.943 -16.649 1.00 94.69 105 PRO A C 1
ATOM 855 O O . PRO A 1 105 ? 10.088 3.868 -17.158 1.00 94.69 105 PRO A O 1
ATOM 858 N N . ILE A 1 106 ? 8.133 2.827 -16.800 1.00 94.44 106 ILE A N 1
ATOM 859 C CA . ILE A 1 106 ? 7.312 3.793 -17.544 1.00 94.44 106 ILE A CA 1
ATOM 860 C C . ILE A 1 106 ? 7.232 5.111 -16.768 1.00 94.44 106 ILE A C 1
ATOM 862 O O . ILE A 1 106 ? 7.452 6.184 -17.328 1.00 94.44 106 ILE A O 1
ATOM 866 N N . ILE A 1 107 ? 6.971 5.034 -15.463 1.00 95.19 107 ILE A N 1
ATOM 867 C CA . ILE A 1 107 ? 6.898 6.202 -14.581 1.00 95.19 107 ILE A CA 1
ATOM 868 C C . ILE A 1 107 ? 8.273 6.870 -14.467 1.00 95.19 107 ILE A C 1
ATOM 870 O O . ILE A 1 107 ? 8.369 8.097 -14.513 1.00 95.19 107 ILE A O 1
ATOM 874 N N . GLU A 1 108 ? 9.350 6.090 -14.373 1.00 94.75 108 GLU A N 1
ATOM 875 C CA . GLU A 1 108 ? 10.724 6.591 -14.361 1.00 94.75 108 GLU A CA 1
ATOM 876 C C . GLU A 1 108 ? 11.040 7.407 -15.614 1.00 94.75 108 GLU A C 1
ATOM 878 O O . GLU A 1 108 ? 11.587 8.502 -15.505 1.00 94.75 108 GLU A O 1
ATOM 883 N N . GLN A 1 109 ? 10.662 6.915 -16.797 1.00 94.31 109 GLN A N 1
ATOM 884 C CA . GLN A 1 109 ? 10.869 7.641 -18.049 1.00 94.31 109 GLN A CA 1
ATOM 885 C C . GLN A 1 109 ? 10.105 8.974 -18.077 1.00 94.31 109 GLN A C 1
ATOM 887 O O . GLN A 1 109 ? 10.617 9.963 -18.592 1.00 94.31 109 GLN A O 1
ATOM 892 N N . GLN A 1 110 ? 8.890 9.012 -17.528 1.00 93.06 110 GLN A N 1
ATOM 893 C CA . GLN A 1 110 ? 8.030 10.201 -17.552 1.00 93.06 110 GLN A CA 1
ATOM 894 C C . GLN A 1 110 ? 8.392 11.242 -16.490 1.00 93.06 110 GLN A C 1
ATOM 896 O O . GLN A 1 110 ? 8.150 12.432 -16.681 1.00 93.06 110 GLN A O 1
ATOM 901 N N . THR A 1 111 ? 8.926 10.798 -15.353 1.00 95.00 111 THR A N 1
ATOM 902 C CA . THR A 1 111 ? 9.184 11.655 -14.185 1.00 95.00 111 THR A CA 1
ATOM 903 C C . THR A 1 111 ? 10.660 11.946 -13.954 1.00 95.00 111 THR A C 1
ATOM 905 O O . THR A 1 111 ? 10.974 12.821 -13.148 1.00 95.00 111 THR A O 1
ATOM 908 N N . GLU A 1 112 ? 11.552 11.203 -14.615 1.00 95.06 112 GLU A N 1
ATOM 909 C CA . GLU A 1 112 ? 13.003 11.193 -14.387 1.00 95.06 112 GLU A CA 1
ATOM 910 C C . GLU A 1 112 ? 13.392 10.828 -12.938 1.00 95.06 112 GLU A C 1
ATOM 912 O O . GLU A 1 112 ? 14.464 11.190 -12.447 1.00 95.06 112 GLU A O 1
ATOM 917 N N . LYS A 1 113 ? 12.520 10.105 -12.220 1.00 95.31 113 LYS A N 1
ATOM 918 C CA . LYS A 1 113 ? 12.707 9.707 -10.813 1.00 95.31 113 LYS A CA 1
ATOM 919 C C . LYS A 1 113 ? 12.446 8.222 -10.641 1.00 95.31 113 LYS A C 1
ATOM 921 O O . LYS A 1 113 ? 11.518 7.706 -11.247 1.00 95.31 113 LYS A O 1
ATOM 926 N N . ARG A 1 114 ? 13.232 7.5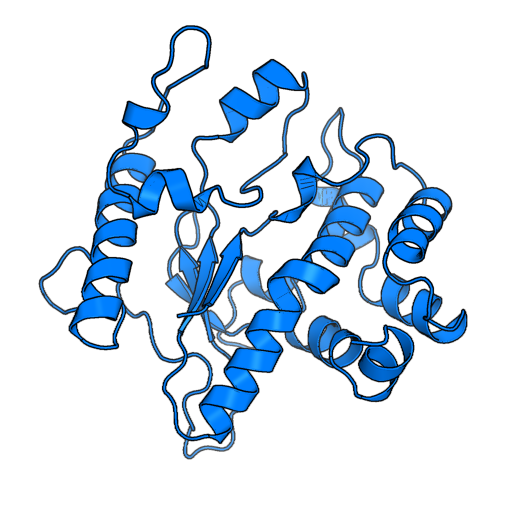72 -9.780 1.00 94.38 114 ARG A N 1
ATOM 927 C CA . ARG A 1 114 ? 13.121 6.146 -9.426 1.00 94.38 114 ARG A CA 1
ATOM 928 C C . ARG A 1 114 ? 12.599 5.942 -8.013 1.00 94.38 114 ARG A C 1
ATOM 930 O O . ARG A 1 114 ? 12.765 6.836 -7.179 1.00 94.38 114 ARG A O 1
ATOM 937 N N . GLY A 1 115 ? 12.107 4.736 -7.729 1.00 94.00 115 GLY A N 1
ATOM 938 C CA . GLY A 1 115 ? 11.656 4.327 -6.400 1.00 94.00 115 GLY A CA 1
ATOM 939 C C . GLY A 1 115 ? 10.191 4.658 -6.150 1.00 94.00 115 GLY A C 1
ATOM 940 O O . GLY A 1 115 ? 9.823 4.981 -5.025 1.00 94.00 115 GLY A O 1
ATOM 941 N N . TRP A 1 116 ? 9.366 4.634 -7.198 1.00 96.00 116 TRP A N 1
ATOM 942 C CA . TRP A 1 116 ? 7.922 4.847 -7.061 1.00 96.00 116 TRP A CA 1
ATOM 943 C C . TRP A 1 116 ? 7.223 3.607 -6.507 1.00 96.00 116 TRP A C 1
ATOM 945 O O . TRP A 1 116 ? 6.187 3.745 -5.856 1.00 96.00 116 TRP A O 1
ATOM 955 N N . GLY A 1 117 ? 7.805 2.426 -6.738 1.00 95.75 117 GLY A N 1
ATOM 956 C CA . GLY A 1 117 ? 7.261 1.154 -6.283 1.00 95.75 117 GLY A CA 1
ATOM 957 C C . GLY A 1 117 ? 5.926 0.815 -6.944 1.00 95.75 117 GLY A C 1
ATOM 958 O O . GLY A 1 117 ? 5.617 1.272 -8.048 1.00 95.75 117 GLY A O 1
ATOM 959 N N . SER A 1 118 ? 5.123 -0.010 -6.273 1.00 97.44 118 SER A N 1
ATOM 960 C CA . SER A 1 118 ? 3.803 -0.402 -6.774 1.00 97.44 118 SER A CA 1
ATOM 961 C C . SER A 1 118 ? 2.792 0.714 -6.508 1.00 97.44 118 SER A C 1
ATOM 963 O O . SER A 1 118 ? 2.155 0.741 -5.460 1.00 97.44 118 SER A O 1
ATOM 965 N N . VAL A 1 119 ? 2.670 1.655 -7.446 1.00 98.12 119 VAL A N 1
ATOM 966 C CA . VAL A 1 119 ? 1.751 2.805 -7.357 1.00 98.12 119 VAL A CA 1
ATOM 967 C C . VAL A 1 119 ? 0.290 2.403 -7.564 1.00 98.12 119 VAL A C 1
ATOM 969 O O . VAL A 1 119 ? 0.009 1.282 -7.993 1.00 98.12 119 VAL A O 1
ATOM 972 N N . HIS A 1 120 ? -0.639 3.336 -7.343 1.00 98.25 120 HIS A N 1
ATOM 973 C CA . HIS A 1 120 ? -2.072 3.122 -7.535 1.00 98.25 120 HIS A CA 1
ATOM 974 C C . HIS A 1 120 ? -2.404 2.459 -8.861 1.00 98.25 120 HIS A C 1
ATOM 976 O O . HIS A 1 120 ? -1.923 2.881 -9.914 1.00 98.25 120 HIS A O 1
ATOM 982 N N . THR A 1 121 ? -3.273 1.451 -8.811 1.00 96.31 121 THR A N 1
ATOM 983 C CA . THR A 1 121 ? -3.714 0.647 -9.960 1.00 96.31 121 THR A CA 1
ATOM 984 C C . THR A 1 121 ? -2.615 -0.175 -10.643 1.00 96.31 121 THR A C 1
ATOM 986 O O . THR A 1 121 ? -2.852 -0.726 -11.718 1.00 96.31 121 THR A O 1
ATOM 989 N N . SER A 1 122 ? -1.420 -0.316 -10.053 1.00 97.50 122 SER A N 1
ATOM 990 C CA . SER A 1 122 ? -0.364 -1.182 -10.610 1.00 97.50 122 SER A CA 1
ATOM 991 C C . SER A 1 122 ? -0.823 -2.628 -10.792 1.00 97.50 122 SER A C 1
ATOM 993 O O . SER A 1 122 ? -0.388 -3.304 -11.726 1.00 97.50 122 SER A O 1
ATOM 995 N N . GLU A 1 123 ? -1.746 -3.102 -9.956 1.00 97.38 123 GLU A N 1
ATOM 996 C CA . GLU A 1 123 ? -2.336 -4.429 -10.076 1.00 97.38 123 GLU A CA 1
ATOM 997 C C . GLU A 1 123 ? -3.141 -4.609 -11.372 1.00 97.38 123 GLU A C 1
ATOM 999 O O . GLU A 1 123 ? -3.257 -5.737 -11.861 1.00 97.38 123 GLU A O 1
ATOM 1004 N N . PHE A 1 124 ? -3.647 -3.524 -11.981 1.00 96.50 124 PHE A N 1
ATOM 1005 C CA . PHE A 1 124 ? -4.432 -3.583 -13.222 1.00 96.50 124 PHE A CA 1
ATOM 1006 C C . PHE A 1 124 ? -3.656 -4.243 -14.357 1.00 96.50 124 PHE A C 1
ATOM 1008 O O . PHE A 1 124 ? -4.229 -5.037 -15.107 1.00 96.50 124 PHE A O 1
ATOM 1015 N N . ALA A 1 125 ? -2.341 -4.017 -14.420 1.00 95.31 125 ALA A N 1
ATOM 1016 C CA . ALA A 1 125 ? -1.489 -4.637 -15.426 1.00 95.31 125 ALA A CA 1
ATOM 1017 C C . ALA A 1 125 ? -1.568 -6.170 -15.416 1.00 95.31 125 ALA A C 1
ATOM 1019 O O . ALA A 1 125 ? -1.511 -6.811 -16.464 1.00 95.31 125 ALA A O 1
ATOM 1020 N N . TYR A 1 126 ? -1.773 -6.758 -14.240 1.00 97.69 126 TYR A N 1
ATOM 1021 C CA . TYR A 1 126 ? -1.721 -8.197 -14.027 1.00 97.69 126 TYR A CA 1
ATOM 1022 C C . TYR A 1 126 ? -3.108 -8.834 -13.991 1.00 97.69 126 TYR A C 1
ATOM 1024 O O . TYR A 1 126 ? -3.309 -9.917 -14.543 1.00 97.69 126 TYR A O 1
ATOM 1032 N N . ILE A 1 127 ? -4.088 -8.188 -13.352 1.00 96.56 127 ILE A N 1
ATOM 1033 C CA . ILE A 1 127 ? -5.405 -8.799 -13.125 1.00 96.56 127 ILE A CA 1
ATOM 1034 C C . ILE A 1 127 ? -6.198 -9.030 -14.414 1.00 96.56 127 ILE A C 1
ATOM 1036 O O . ILE A 1 127 ? -6.949 -10.004 -14.505 1.00 96.56 127 ILE A O 1
ATOM 1040 N N . PHE A 1 128 ? -6.008 -8.185 -15.430 1.00 95.62 128 PHE A N 1
ATOM 1041 C CA . PHE A 1 128 ? -6.663 -8.352 -16.729 1.00 95.62 128 PHE A CA 1
ATOM 1042 C C . PHE A 1 128 ? -5.981 -9.410 -17.608 1.00 95.62 128 PHE A C 1
ATOM 1044 O O . PHE A 1 128 ? -6.477 -9.722 -18.689 1.00 95.62 128 PHE A O 1
ATOM 1051 N N . GLY A 1 129 ? -4.878 -10.005 -17.142 1.00 93.81 129 GLY A N 1
ATOM 1052 C CA . GLY A 1 129 ? -4.268 -11.171 -17.776 1.00 93.81 129 GLY A CA 1
ATOM 1053 C C . GLY A 1 129 ? -3.494 -10.870 -19.061 1.00 93.81 129 GLY A C 1
ATOM 1054 O O . GLY A 1 129 ? -3.149 -11.805 -19.781 1.00 93.81 129 GLY A O 1
ATOM 1055 N N . ASN A 1 130 ? -3.235 -9.597 -19.376 1.00 93.81 130 ASN A N 1
ATOM 1056 C CA . ASN A 1 130 ? -2.594 -9.196 -20.625 1.00 93.81 130 ASN A CA 1
ATOM 1057 C C . ASN A 1 130 ? -1.625 -8.020 -20.429 1.00 93.81 130 ASN A C 1
ATOM 1059 O O . ASN A 1 130 ? -2.002 -6.858 -20.588 1.00 93.81 130 ASN A O 1
ATOM 1063 N N . LEU A 1 131 ? -0.355 -8.333 -20.148 1.00 95.56 131 LEU A N 1
ATOM 1064 C CA . LEU A 1 131 ? 0.688 -7.315 -19.995 1.00 95.56 131 LEU A CA 1
ATOM 1065 C C . LEU A 1 131 ? 0.956 -6.542 -21.294 1.00 95.56 131 LEU A C 1
ATOM 1067 O O . LEU A 1 131 ? 1.340 -5.380 -21.228 1.00 95.56 131 LEU A O 1
ATOM 1071 N N . SER A 1 132 ? 0.718 -7.139 -22.469 1.00 93.38 132 SER A N 1
ATOM 1072 C CA . SER A 1 132 ? 0.974 -6.497 -23.768 1.00 93.38 132 SER A CA 1
ATOM 1073 C C . SER A 1 132 ? 0.125 -5.247 -24.010 1.00 93.38 132 SER A C 1
ATOM 1075 O O . SER A 1 132 ? 0.424 -4.484 -24.918 1.00 93.38 132 SER A O 1
ATOM 1077 N N . HIS A 1 133 ? -0.902 -4.986 -23.193 1.00 91.88 133 HIS A N 1
ATOM 1078 C CA . HIS A 1 133 ? -1.602 -3.698 -23.209 1.00 91.88 133 HIS A CA 1
ATOM 1079 C C . HIS A 1 133 ? -0.680 -2.510 -22.872 1.00 91.88 133 HIS A C 1
ATOM 1081 O O . HIS A 1 133 ? -0.953 -1.387 -23.287 1.00 91.88 133 HIS A O 1
ATOM 1087 N N . TYR A 1 134 ? 0.415 -2.763 -22.151 1.00 93.19 134 TYR A N 1
ATOM 1088 C CA . TYR A 1 134 ? 1.418 -1.767 -21.772 1.00 93.19 134 TYR A CA 1
ATOM 1089 C C . TYR A 1 134 ? 2.618 -1.732 -22.732 1.00 93.19 134 TYR A C 1
ATOM 1091 O O . TYR A 1 134 ? 3.486 -0.874 -22.580 1.00 93.19 134 TYR A O 1
ATOM 1099 N N . ASP A 1 135 ? 2.646 -2.611 -23.741 1.00 94.19 135 ASP A N 1
ATOM 1100 C CA . ASP A 1 135 ? 3.615 -2.583 -24.841 1.00 94.19 135 ASP A CA 1
ATOM 1101 C C . ASP A 1 135 ? 3.179 -1.551 -25.889 1.00 94.19 135 ASP A C 1
ATOM 1103 O O . ASP A 1 135 ? 2.676 -1.861 -26.971 1.00 94.19 135 ASP A O 1
ATOM 1107 N N . VAL A 1 136 ? 3.271 -0.282 -25.500 1.00 91.56 136 VAL A N 1
ATOM 1108 C CA . VAL A 1 136 ? 2.907 0.858 -26.339 1.00 91.56 136 VAL A CA 1
ATOM 1109 C C . VAL A 1 136 ? 4.163 1.596 -26.773 1.00 91.56 136 VAL A C 1
ATOM 1111 O O . VAL A 1 136 ? 5.093 1.799 -25.992 1.00 91.56 136 VAL A O 1
ATOM 1114 N N . ASN A 1 137 ? 4.188 2.015 -28.039 1.00 87.06 137 ASN A N 1
ATOM 1115 C CA . ASN A 1 137 ? 5.359 2.649 -28.633 1.00 87.06 137 ASN A CA 1
ATOM 1116 C C . ASN A 1 137 ? 5.838 3.854 -27.800 1.00 87.06 137 ASN A C 1
ATOM 1118 O O . ASN A 1 137 ? 5.061 4.767 -27.525 1.00 87.06 137 ASN A O 1
ATOM 1122 N N . GLY A 1 138 ? 7.124 3.858 -27.444 1.00 87.06 138 GLY A N 1
ATOM 1123 C CA . GLY A 1 138 ? 7.772 4.909 -26.656 1.00 87.06 138 GLY A CA 1
ATOM 1124 C C . GLY A 1 138 ? 7.950 4.581 -25.171 1.00 87.06 138 GLY A C 1
ATOM 1125 O O . GLY A 1 138 ? 8.892 5.099 -24.573 1.00 87.06 138 GLY A O 1
ATOM 1126 N N . ASN A 1 139 ? 7.139 3.683 -24.603 1.00 91.62 139 ASN A N 1
ATOM 1127 C CA . ASN A 1 139 ? 7.264 3.272 -23.205 1.00 91.62 139 ASN A CA 1
ATOM 1128 C C . ASN A 1 139 ? 8.249 2.095 -23.052 1.00 91.62 139 ASN A C 1
ATOM 1130 O O . ASN A 1 139 ? 8.235 1.175 -23.873 1.00 91.62 139 ASN A O 1
ATOM 1134 N N . PRO A 1 140 ? 9.080 2.058 -21.993 1.00 94.38 140 PRO A N 1
ATOM 1135 C CA . PRO A 1 140 ? 9.868 0.880 -21.665 1.00 94.38 140 PRO A CA 1
ATOM 1136 C C . PRO A 1 140 ? 8.946 -0.287 -21.310 1.00 94.38 140 PRO A C 1
ATOM 1138 O O . PRO A 1 140 ? 8.117 -0.177 -20.407 1.00 94.38 140 PRO A O 1
ATOM 1141 N N . PHE A 1 141 ? 9.116 -1.418 -21.992 1.00 95.00 141 PHE A N 1
ATOM 1142 C CA . PHE A 1 141 ? 8.325 -2.621 -21.753 1.00 95.00 141 PHE A CA 1
ATOM 1143 C C . PHE A 1 141 ? 9.228 -3.855 -21.689 1.00 95.00 141 PHE A C 1
ATOM 1145 O O . PHE A 1 141 ? 9.597 -4.456 -22.700 1.00 95.00 141 PHE A O 1
ATOM 1152 N N . HIS A 1 142 ? 9.620 -4.219 -20.467 1.00 94.38 142 HIS A N 1
ATOM 1153 C CA . HIS A 1 142 ? 10.533 -5.333 -20.197 1.00 94.38 142 HIS A CA 1
ATOM 1154 C C . HIS A 1 142 ? 10.020 -6.225 -19.051 1.00 94.38 142 HIS A C 1
ATOM 1156 O O . HIS A 1 142 ? 10.717 -6.383 -18.047 1.00 94.38 142 HIS A O 1
ATOM 1162 N N . PRO A 1 143 ? 8.801 -6.796 -19.159 1.00 96.62 143 PRO A N 1
ATOM 1163 C CA . PRO A 1 143 ? 8.267 -7.681 -18.128 1.00 96.62 143 PRO A CA 1
ATOM 1164 C C . PRO A 1 143 ? 9.175 -8.897 -17.921 1.00 96.62 143 PRO A C 1
ATOM 1166 O O . PRO A 1 143 ? 9.658 -9.523 -18.869 1.00 96.62 143 PRO A O 1
ATOM 1169 N N . THR A 1 144 ? 9.384 -9.257 -16.662 1.00 97.12 144 THR A N 1
ATOM 1170 C CA . THR A 1 144 ? 10.204 -10.400 -16.259 1.00 97.12 144 THR A CA 1
ATOM 1171 C C . THR A 1 144 ? 9.390 -11.702 -16.273 1.00 97.12 144 THR A C 1
ATOM 1173 O O . THR A 1 144 ? 8.156 -11.674 -16.274 1.00 97.12 144 THR A O 1
ATOM 1176 N N . PRO A 1 145 ? 10.032 -12.886 -16.199 1.00 97.69 145 PRO A N 1
ATOM 1177 C CA . PRO A 1 145 ? 9.307 -14.139 -15.980 1.00 97.69 145 PRO A CA 1
ATOM 1178 C C . PRO A 1 145 ? 8.414 -14.122 -14.727 1.00 97.69 145 PRO A C 1
ATOM 1180 O O . PRO A 1 145 ? 7.352 -14.746 -14.720 1.00 97.69 145 PRO A O 1
ATOM 1183 N N . ALA A 1 146 ? 8.812 -13.384 -13.683 1.00 97.56 146 ALA A N 1
ATOM 1184 C CA . ALA A 1 146 ? 8.006 -13.216 -12.478 1.00 97.56 146 ALA A CA 1
ATOM 1185 C C . ALA A 1 146 ? 6.721 -12.419 -12.755 1.00 97.56 146 ALA A C 1
ATOM 1187 O O . ALA A 1 146 ? 5.679 -12.747 -12.187 1.00 97.56 146 ALA A O 1
ATOM 1188 N N . ASP A 1 147 ? 6.756 -11.434 -13.659 1.00 98.19 147 ASP A N 1
ATOM 1189 C CA . ASP A 1 147 ? 5.575 -10.657 -14.052 1.00 98.19 147 ASP A CA 1
ATOM 1190 C C . ASP A 1 147 ? 4.554 -11.503 -14.803 1.00 98.19 147 ASP A C 1
ATOM 1192 O O . ASP A 1 147 ? 3.364 -11.482 -14.482 1.00 98.19 147 ASP A O 1
ATOM 1196 N N . TYR A 1 148 ? 5.008 -12.317 -15.756 1.00 98.00 148 TYR A N 1
ATOM 1197 C CA . TYR A 1 148 ? 4.127 -13.251 -16.457 1.00 98.00 148 TYR A CA 1
ATOM 1198 C C . TYR A 1 148 ? 3.527 -14.289 -15.504 1.00 98.00 148 TYR A C 1
ATOM 1200 O O . TYR A 1 148 ? 2.330 -14.574 -15.563 1.00 98.00 148 TYR A O 1
ATOM 1208 N N . ALA A 1 149 ? 4.327 -14.816 -14.573 1.00 97.31 149 ALA A N 1
ATOM 1209 C CA . ALA A 1 149 ? 3.835 -15.755 -13.573 1.00 97.31 149 ALA A CA 1
ATOM 1210 C C . ALA A 1 149 ? 2.786 -15.109 -12.646 1.00 97.31 149 ALA A C 1
ATOM 1212 O O . ALA A 1 149 ? 1.767 -15.736 -12.343 1.00 97.31 149 ALA A O 1
ATOM 1213 N N . LEU A 1 150 ? 3.014 -13.866 -12.203 1.00 98.12 150 LEU A N 1
ATOM 1214 C CA . LEU A 1 150 ? 2.067 -13.117 -11.375 1.00 98.12 150 LEU A CA 1
ATOM 1215 C C . LEU A 1 150 ? 0.790 -12.764 -12.144 1.00 98.12 150 LEU A C 1
ATOM 1217 O O . LEU A 1 150 ? -0.294 -12.879 -11.586 1.00 98.12 150 LEU A O 1
ATOM 1221 N N . THR A 1 151 ? 0.891 -12.423 -13.429 1.00 97.75 151 THR A N 1
ATOM 1222 C CA . THR A 1 151 ? -0.262 -12.156 -14.309 1.00 97.75 151 THR A CA 1
ATOM 1223 C C . THR A 1 151 ? -1.217 -13.348 -14.345 1.00 97.75 151 THR A C 1
ATOM 1225 O O . THR A 1 151 ? -2.426 -13.193 -14.164 1.00 97.75 151 THR A O 1
ATOM 1228 N N . ILE A 1 152 ? -0.671 -14.561 -14.495 1.00 97.62 152 ILE A N 1
ATOM 1229 C CA . ILE A 1 152 ? -1.463 -15.797 -14.470 1.00 97.62 152 ILE A CA 1
ATOM 1230 C C . ILE A 1 152 ? -2.154 -15.960 -13.111 1.00 97.62 152 ILE A C 1
ATOM 1232 O O . ILE A 1 152 ? -3.373 -16.143 -13.069 1.00 97.62 152 ILE A O 1
ATOM 1236 N N . ARG A 1 153 ? -1.402 -15.870 -12.003 1.00 97.19 153 ARG A N 1
ATOM 1237 C CA . ARG A 1 153 ? -1.955 -16.075 -10.653 1.00 97.19 153 ARG A CA 1
ATOM 1238 C C . ARG A 1 153 ? -2.975 -15.008 -10.270 1.00 97.19 153 ARG A C 1
ATOM 1240 O O . ARG A 1 153 ? -4.051 -15.356 -9.790 1.00 97.19 153 ARG A O 1
ATOM 1247 N N . GLY A 1 154 ? -2.675 -13.734 -10.500 1.00 97.62 154 GLY A N 1
ATOM 1248 C CA . GLY A 1 154 ? -3.536 -12.600 -10.171 1.00 97.62 154 GLY A CA 1
ATOM 1249 C C . GLY A 1 154 ? -4.868 -12.659 -10.910 1.00 97.62 154 GLY A C 1
ATOM 1250 O O . GLY A 1 154 ? -5.924 -12.690 -10.274 1.00 97.62 154 GLY A O 1
ATOM 1251 N N . SER A 1 155 ? -4.829 -12.782 -12.240 1.00 98.00 155 SER A N 1
ATOM 1252 C CA . SER A 1 155 ? -6.042 -12.847 -13.066 1.00 98.00 155 SER A CA 1
ATOM 1253 C C . SER A 1 155 ? -6.927 -14.052 -12.720 1.00 98.00 155 SER A C 1
ATOM 1255 O O . SER A 1 155 ? -8.146 -13.931 -12.533 1.00 98.00 155 SER A O 1
ATOM 1257 N N . ARG A 1 156 ? -6.318 -15.232 -12.540 1.00 97.94 156 ARG A N 1
ATOM 1258 C CA . ARG A 1 156 ? -7.051 -16.445 -12.150 1.00 97.94 156 ARG A CA 1
ATOM 1259 C C . ARG A 1 156 ? -7.622 -16.353 -10.741 1.00 97.94 156 ARG A C 1
ATOM 1261 O O . ARG A 1 156 ? -8.724 -16.839 -10.514 1.00 97.94 156 ARG A O 1
ATOM 1268 N N . SER A 1 157 ? -6.934 -15.711 -9.803 1.00 98.19 157 SER A N 1
ATOM 1269 C CA . SER A 1 157 ? -7.438 -15.557 -8.432 1.00 98.19 157 SER A CA 1
ATOM 1270 C C . SER A 1 157 ? -8.657 -14.642 -8.366 1.00 98.19 157 SER A C 1
ATOM 1272 O O . SER A 1 157 ? -9.624 -14.958 -7.674 1.00 98.19 157 SER A O 1
ATOM 1274 N N . LEU A 1 158 ? -8.661 -13.539 -9.125 1.00 96.88 158 LEU A N 1
ATOM 1275 C CA . LEU A 1 158 ? -9.812 -12.632 -9.191 1.00 96.88 158 LEU A CA 1
ATOM 1276 C C . LEU A 1 158 ? -11.029 -13.293 -9.843 1.00 96.88 158 LEU A C 1
ATOM 1278 O O . LEU A 1 158 ? -12.133 -13.220 -9.303 1.00 96.88 158 LEU A O 1
ATOM 1282 N N . SER A 1 159 ? -10.833 -13.977 -10.971 1.00 97.50 159 SER A N 1
ATOM 1283 C CA . SER A 1 159 ? -11.916 -14.712 -11.640 1.00 97.50 159 SER A CA 1
ATOM 1284 C C . SER A 1 159 ? -12.436 -15.878 -10.792 1.00 97.50 159 SER A C 1
ATOM 1286 O O . SER A 1 159 ? -13.647 -16.077 -10.697 1.00 97.50 159 SER A O 1
ATOM 1288 N N . THR A 1 160 ? -11.554 -16.593 -10.089 1.00 98.00 160 THR A N 1
ATOM 1289 C CA . THR A 1 160 ? -11.945 -17.643 -9.133 1.00 98.00 160 THR A CA 1
ATOM 1290 C C . THR A 1 160 ? -12.744 -17.062 -7.969 1.00 98.00 160 THR A C 1
ATOM 1292 O O . THR A 1 160 ? -13.771 -17.633 -7.598 1.00 98.00 160 THR A O 1
ATOM 1295 N N . PHE A 1 161 ? -12.347 -15.901 -7.433 1.00 97.94 161 PHE A N 1
ATOM 1296 C CA . PHE A 1 161 ? -13.116 -15.211 -6.397 1.00 97.94 161 PHE A CA 1
ATOM 1297 C C . PHE A 1 161 ? -14.511 -14.832 -6.898 1.00 97.94 161 PHE A C 1
ATOM 1299 O O . PHE A 1 161 ? -15.491 -15.082 -6.200 1.00 97.94 161 PHE A O 1
ATOM 1306 N N . ALA A 1 162 ? -14.621 -14.295 -8.115 1.00 97.50 162 ALA A N 1
ATOM 1307 C CA . ALA A 1 162 ? -15.911 -13.964 -8.714 1.00 97.50 162 ALA A CA 1
ATOM 1308 C C . ALA A 1 162 ? -16.812 -15.200 -8.897 1.00 97.50 162 ALA A C 1
ATOM 1310 O O . ALA A 1 162 ? -18.013 -15.122 -8.655 1.00 97.50 162 ALA A O 1
ATOM 1311 N N . ALA A 1 163 ? -16.239 -16.344 -9.283 1.00 97.81 163 ALA A N 1
ATOM 1312 C CA . ALA A 1 163 ? -16.992 -17.573 -9.530 1.00 97.81 163 ALA A CA 1
ATOM 1313 C C . ALA A 1 163 ? -17.356 -18.352 -8.253 1.00 97.81 163 ALA A C 1
ATOM 1315 O O . ALA A 1 163 ? -18.391 -19.013 -8.210 1.00 97.81 163 ALA A O 1
ATOM 1316 N N . THR A 1 164 ? -16.504 -18.316 -7.225 1.00 96.69 164 THR A N 1
ATOM 1317 C CA . THR A 1 164 ? -16.583 -19.248 -6.079 1.00 96.69 164 THR A CA 1
ATOM 1318 C C . THR A 1 164 ? -16.647 -18.565 -4.714 1.00 96.69 164 THR A C 1
ATOM 1320 O O . THR A 1 164 ? -16.843 -19.230 -3.698 1.00 96.69 164 THR A O 1
ATOM 1323 N N . GLY A 1 165 ? -16.437 -17.249 -4.658 1.00 96.00 165 GLY A N 1
ATOM 1324 C CA . GLY A 1 165 ? -16.272 -16.502 -3.412 1.00 96.00 165 GLY A CA 1
ATOM 1325 C C . GLY A 1 165 ? -14.911 -16.697 -2.734 1.00 96.00 165 GLY A C 1
ATOM 1326 O O . GLY A 1 165 ? -14.699 -16.146 -1.656 1.00 96.00 165 GLY A O 1
ATOM 1327 N N . ARG A 1 166 ? -13.975 -17.449 -3.336 1.00 96.12 166 ARG A N 1
ATOM 1328 C CA . ARG A 1 166 ? -12.629 -17.703 -2.797 1.00 96.12 166 ARG A CA 1
ATOM 1329 C C . ARG A 1 166 ? -11.555 -17.358 -3.830 1.00 96.12 166 ARG A C 1
ATOM 1331 O O . ARG A 1 166 ? -11.700 -17.738 -4.984 1.00 96.12 166 ARG A O 1
ATOM 1338 N N . PRO A 1 167 ? -10.466 -16.673 -3.451 1.00 96.69 167 PRO A N 1
ATOM 1339 C CA . PRO A 1 167 ? -9.426 -16.278 -4.401 1.00 96.69 167 PRO A CA 1
ATOM 1340 C C . PRO A 1 167 ? -8.452 -17.409 -4.762 1.00 96.69 167 PRO A C 1
ATOM 1342 O O . PRO A 1 167 ? -7.656 -17.246 -5.678 1.00 96.69 167 PRO A O 1
ATOM 1345 N N . GLY A 1 168 ? -8.492 -18.542 -4.054 1.00 94.88 168 GLY A N 1
ATOM 1346 C CA . GLY A 1 168 ? -7.628 -19.695 -4.303 1.00 94.88 168 GLY A CA 1
ATOM 1347 C C . GLY A 1 168 ? -8.425 -20.968 -4.576 1.00 94.88 168 GLY A C 1
ATOM 1348 O O . GLY A 1 168 ? -9.447 -21.205 -3.925 1.00 94.88 168 GLY A O 1
ATOM 1349 N N . LEU A 1 169 ? -7.930 -21.792 -5.503 1.00 93.50 169 LEU A N 1
ATOM 1350 C CA . LEU A 1 169 ? -8.486 -23.099 -5.846 1.00 93.50 169 LEU A CA 1
ATOM 1351 C C . LEU A 1 169 ? -7.363 -24.129 -6.051 1.00 93.50 169 LEU A C 1
ATOM 1353 O O . LEU A 1 169 ? -6.444 -23.920 -6.844 1.00 93.50 169 LEU A O 1
ATOM 1357 N N . ASP A 1 170 ? -7.438 -25.248 -5.329 1.00 91.50 170 ASP A N 1
ATOM 1358 C CA . ASP A 1 170 ? -6.425 -26.306 -5.391 1.00 91.50 170 ASP A CA 1
ATOM 1359 C C . ASP A 1 170 ? -6.343 -26.921 -6.795 1.00 91.50 170 ASP A C 1
ATOM 1361 O O . ASP A 1 170 ? -7.358 -27.195 -7.429 1.00 91.50 170 ASP A O 1
ATOM 1365 N N . GLY A 1 171 ? -5.122 -27.148 -7.286 1.00 92.44 171 GLY A N 1
ATOM 1366 C CA . GLY A 1 171 ? -4.883 -27.672 -8.637 1.00 92.44 171 GLY A CA 1
ATOM 1367 C C . GLY A 1 171 ? -4.968 -26.629 -9.759 1.00 92.44 171 GLY A C 1
ATOM 1368 O O . GLY A 1 171 ? -4.753 -26.981 -10.916 1.00 92.44 171 GLY A O 1
ATOM 1369 N N . HIS A 1 172 ? -5.222 -25.357 -9.438 1.00 94.75 172 HIS A N 1
ATOM 1370 C CA . HIS A 1 172 ? -5.220 -24.249 -10.394 1.00 94.75 172 HIS A CA 1
ATOM 1371 C C . HIS A 1 172 ? -4.088 -23.257 -10.097 1.00 94.75 172 HIS A C 1
ATOM 1373 O O . HIS A 1 172 ? -3.640 -23.120 -8.956 1.00 94.75 172 HIS A O 1
ATOM 1379 N N . ASP A 1 173 ? -3.641 -22.518 -11.118 1.00 96.38 173 ASP A N 1
ATOM 1380 C CA . ASP A 1 173 ? -2.649 -21.445 -10.935 1.00 96.38 173 ASP A CA 1
ATOM 1381 C C . ASP A 1 173 ? -3.308 -20.176 -10.371 1.00 96.38 173 ASP A C 1
ATOM 1383 O O . ASP A 1 173 ? -3.368 -19.143 -11.030 1.00 96.38 173 ASP A O 1
ATOM 1387 N N . THR A 1 174 ? -3.848 -20.272 -9.160 1.00 97.62 174 THR A N 1
ATOM 1388 C CA . THR A 1 174 ? -4.311 -19.144 -8.339 1.00 97.62 174 THR A CA 1
ATOM 1389 C C . THR A 1 174 ? -3.305 -18.859 -7.223 1.00 97.62 174 THR A C 1
ATOM 1391 O O . THR A 1 174 ? -2.372 -19.634 -6.990 1.00 97.62 174 THR A O 1
ATOM 1394 N N . PHE A 1 175 ? -3.509 -17.782 -6.471 1.00 97.38 175 PHE A N 1
ATOM 1395 C CA . PHE A 1 175 ? -2.774 -17.517 -5.243 1.00 97.38 175 PHE A CA 1
ATOM 1396 C C . PHE A 1 175 ? -2.967 -18.659 -4.244 1.00 97.38 175 PHE A C 1
ATOM 1398 O O . PHE A 1 175 ? -4.087 -19.081 -3.941 1.00 97.38 175 PHE A O 1
ATOM 1405 N N . ARG A 1 176 ? -1.851 -19.182 -3.731 1.00 94.94 176 ARG A N 1
ATOM 1406 C CA . ARG A 1 176 ? -1.848 -20.331 -2.822 1.00 94.94 176 ARG A CA 1
ATOM 1407 C C . ARG A 1 176 ? -1.935 -19.863 -1.379 1.00 94.94 176 ARG A C 1
ATOM 1409 O O . ARG A 1 176 ? -1.189 -18.989 -0.962 1.00 94.94 176 ARG A O 1
ATOM 1416 N N . GLY A 1 177 ? -2.818 -20.477 -0.595 1.00 93.69 177 GLY A N 1
ATOM 1417 C CA . GLY A 1 177 ? -2.940 -20.170 0.833 1.00 93.69 177 GLY A CA 1
ATOM 1418 C C . GLY A 1 177 ? -3.591 -18.819 1.147 1.00 93.69 177 GLY A C 1
ATOM 1419 O O . GLY A 1 177 ? -3.504 -18.369 2.288 1.00 93.69 177 GLY A O 1
ATOM 1420 N N . PHE A 1 178 ? -4.268 -18.188 0.183 1.00 95.38 178 PHE A N 1
ATOM 1421 C CA . PHE A 1 178 ? -5.020 -16.955 0.408 1.00 95.38 178 PHE A CA 1
ATOM 1422 C C . PHE A 1 178 ? -6.289 -17.247 1.230 1.00 95.38 178 PHE A C 1
ATOM 1424 O O . PHE A 1 178 ? -7.295 -17.749 0.727 1.00 95.38 178 PHE A O 1
ATOM 1431 N N . LYS A 1 179 ? -6.214 -16.962 2.534 1.00 93.88 179 LYS A N 1
ATOM 1432 C CA . LYS A 1 179 ? -7.268 -17.227 3.525 1.00 93.88 179 LYS A CA 1
ATOM 1433 C C . LYS A 1 179 ? -8.049 -15.955 3.886 1.00 93.88 179 LYS A C 1
ATOM 1435 O O . LYS A 1 179 ? -7.543 -14.856 3.652 1.00 93.88 179 LYS A O 1
ATOM 1440 N N . PRO A 1 180 ? -9.253 -16.088 4.478 1.00 95.38 180 PRO A N 1
ATOM 1441 C CA . PRO A 1 180 ? -9.985 -14.945 5.006 1.00 95.38 180 PRO A CA 1
ATOM 1442 C C . PRO A 1 180 ? -9.165 -14.147 6.031 1.00 95.38 180 PRO A C 1
ATOM 1444 O O . PRO A 1 180 ? -8.520 -14.719 6.909 1.00 95.38 180 PRO A O 1
ATOM 1447 N N . ALA A 1 181 ? -9.237 -12.824 5.932 1.00 95.56 181 ALA A N 1
ATOM 1448 C CA . ALA A 1 181 ? -8.476 -11.861 6.715 1.00 95.56 181 ALA A CA 1
ATOM 1449 C C . ALA A 1 181 ? -8.856 -11.842 8.200 1.00 95.56 181 ALA A C 1
ATOM 1451 O O . ALA A 1 181 ? -7.988 -11.645 9.041 1.00 95.56 181 ALA A O 1
ATOM 1452 N N . TYR A 1 182 ? -10.135 -12.059 8.523 1.00 91.62 182 TYR A N 1
ATOM 1453 C CA . TYR A 1 182 ? -10.686 -11.958 9.883 1.00 91.62 182 TYR A CA 1
ATOM 1454 C C . TYR A 1 182 ? -11.239 -13.295 10.381 1.00 91.62 182 TYR A C 1
ATOM 1456 O O . TYR A 1 182 ? -12.300 -13.334 1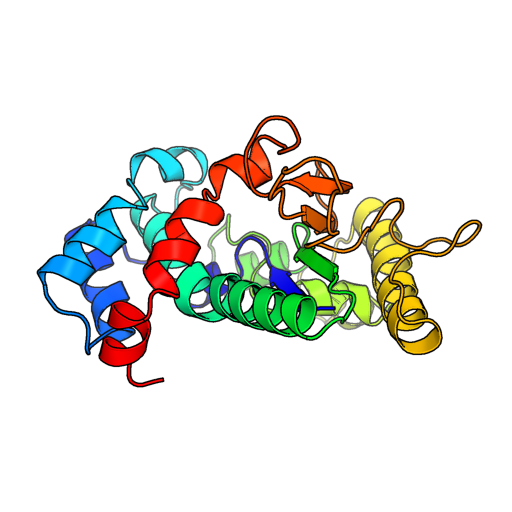1.005 1.00 91.62 182 TYR A O 1
ATOM 1464 N N . ALA A 1 183 ? -10.577 -14.406 10.052 1.00 72.62 183 ALA A N 1
ATOM 1465 C CA . ALA A 1 183 ? -11.040 -15.721 10.478 1.00 72.62 183 ALA A CA 1
ATOM 1466 C C . ALA A 1 183 ? -11.215 -15.752 12.007 1.00 72.62 183 ALA A C 1
ATOM 1468 O O . ALA A 1 183 ? -10.277 -15.482 12.757 1.00 72.62 183 ALA A O 1
ATOM 1469 N N . THR A 1 184 ? -12.422 -16.080 12.471 1.00 56.16 184 THR A N 1
ATOM 1470 C CA . THR A 1 184 ? -12.751 -16.228 13.891 1.00 56.16 184 THR A CA 1
ATOM 1471 C C . THR A 1 184 ? -11.966 -17.407 14.448 1.00 56.16 184 THR A C 1
ATOM 1473 O O . THR A 1 184 ? -12.390 -18.560 14.367 1.00 56.16 184 THR A O 1
ATOM 1476 N N . THR A 1 185 ? -10.776 -17.157 14.996 1.00 49.72 185 THR A N 1
ATOM 1477 C CA . THR A 1 185 ? -10.070 -18.218 15.705 1.00 49.72 185 THR A CA 1
ATOM 1478 C C . THR A 1 185 ? -10.792 -18.458 17.028 1.00 49.72 185 THR A C 1
ATOM 1480 O O . THR A 1 185 ? -10.937 -17.568 17.862 1.00 49.72 185 THR A O 1
ATOM 1483 N N . THR A 1 186 ? -11.222 -19.695 17.262 1.00 41.19 186 THR A N 1
ATOM 1484 C CA . THR A 1 186 ? -11.809 -20.187 18.524 1.00 41.19 186 THR A CA 1
ATOM 1485 C C . THR A 1 186 ? -10.834 -20.144 19.715 1.00 41.19 186 THR A C 1
ATOM 1487 O O . THR A 1 186 ? -11.084 -20.745 20.756 1.00 41.19 186 THR A O 1
ATOM 1490 N N . LYS A 1 187 ? -9.700 -19.444 19.577 1.00 43.66 187 LYS A N 1
ATOM 1491 C CA . LYS A 1 187 ? -8.595 -19.365 20.539 1.00 43.66 187 LYS A CA 1
ATOM 1492 C C . LYS A 1 187 ? -8.128 -17.925 20.789 1.00 43.66 187 LYS A C 1
ATOM 1494 O O . LYS A 1 187 ? -6.940 -17.713 21.008 1.00 43.66 187 LYS A O 1
ATOM 1499 N N . GLY A 1 188 ? -9.038 -16.950 20.727 1.00 45.81 188 GLY A N 1
ATOM 1500 C CA . GLY A 1 188 ? -8.789 -15.586 21.214 1.00 45.81 188 GLY A CA 1
ATOM 1501 C C . GLY A 1 188 ? -7.616 -14.851 20.555 1.00 45.81 188 GLY A C 1
ATOM 1502 O O . GLY A 1 188 ? -7.033 -13.976 21.187 1.00 45.81 188 GLY A O 1
ATOM 1503 N N . ARG A 1 189 ? -7.233 -15.218 19.323 1.00 54.34 189 ARG A N 1
ATOM 1504 C CA . ARG A 1 189 ? -6.234 -14.478 18.543 1.00 54.34 189 ARG A CA 1
ATOM 1505 C C . ARG A 1 189 ? -6.930 -13.645 17.473 1.00 54.34 189 ARG A C 1
ATOM 1507 O O . ARG A 1 189 ? -7.505 -14.207 16.541 1.00 54.34 189 ARG A O 1
ATOM 1514 N N . ASP A 1 190 ? -6.814 -12.327 17.620 1.00 74.88 190 ASP A N 1
ATOM 1515 C CA . ASP A 1 190 ? -7.300 -11.276 16.711 1.00 74.88 190 ASP A CA 1
ATOM 1516 C C . ASP A 1 190 ? -6.315 -11.003 15.551 1.00 74.88 190 ASP A C 1
ATOM 1518 O O . ASP A 1 190 ? -6.144 -9.864 15.094 1.00 74.88 190 ASP A O 1
ATOM 1522 N N . ASP A 1 191 ? -5.628 -12.046 15.074 1.00 87.06 191 ASP A N 1
ATOM 1523 C CA . ASP A 1 191 ? -4.733 -11.914 13.926 1.00 87.06 191 ASP A CA 1
ATOM 1524 C C . ASP A 1 191 ? -5.565 -11.478 12.712 1.00 87.06 191 ASP A C 1
ATOM 1526 O O . ASP A 1 191 ? -6.566 -12.110 12.367 1.00 87.06 191 ASP A O 1
ATOM 1530 N N . VAL A 1 192 ? -5.142 -10.394 12.060 1.00 94.62 192 VAL A N 1
ATOM 1531 C CA . VAL A 1 192 ? -5.714 -9.973 10.779 1.00 94.62 192 VAL A CA 1
ATOM 1532 C C . VAL A 1 192 ? -4.706 -10.307 9.704 1.00 94.62 192 VAL A C 1
ATOM 1534 O O . VAL A 1 192 ? -3.542 -9.933 9.826 1.00 94.62 192 VAL A O 1
ATOM 1537 N N . TYR A 1 193 ? -5.149 -11.019 8.676 1.00 96.38 193 TYR A N 1
ATOM 1538 C CA . TYR A 1 193 ? -4.287 -11.489 7.600 1.00 96.38 193 TYR A CA 1
ATOM 1539 C C . TYR A 1 193 ? -4.487 -10.683 6.320 1.00 96.38 193 TYR A C 1
ATOM 1541 O O . TYR A 1 193 ? -5.607 -10.321 5.960 1.00 96.38 193 TYR A O 1
ATOM 1549 N N . VAL A 1 194 ? -3.386 -10.460 5.616 1.00 97.75 194 VAL A N 1
ATOM 1550 C CA . VAL A 1 194 ? -3.325 -9.891 4.273 1.00 97.75 194 VAL A CA 1
ATOM 1551 C C . VAL A 1 194 ? -2.498 -10.822 3.392 1.00 97.75 194 VAL A C 1
ATOM 1553 O O . VAL A 1 194 ? -1.543 -11.448 3.856 1.00 97.75 194 VAL A O 1
ATOM 1556 N N . PHE A 1 195 ? -2.892 -10.971 2.134 1.00 98.19 195 PHE A N 1
ATOM 1557 C CA . PHE A 1 195 ? -2.106 -11.693 1.144 1.00 98.19 195 PHE A CA 1
ATOM 1558 C C . PHE A 1 195 ? -1.242 -10.707 0.360 1.00 98.19 195 PHE A C 1
ATOM 1560 O O . PHE A 1 195 ? -1.772 -9.882 -0.378 1.00 98.19 195 PHE A O 1
ATOM 1567 N N . VAL A 1 196 ? 0.076 -10.792 0.511 1.00 98.50 196 VAL A N 1
ATOM 1568 C CA . VAL A 1 196 ? 1.011 -10.027 -0.319 1.00 98.50 196 VAL A CA 1
ATOM 1569 C C . VAL A 1 196 ? 1.044 -10.679 -1.696 1.00 98.50 196 VAL A C 1
ATOM 1571 O O . VAL A 1 196 ? 1.350 -11.867 -1.788 1.00 98.50 196 VAL A O 1
ATOM 1574 N N . ALA A 1 197 ? 0.700 -9.937 -2.746 1.00 98.19 197 ALA A N 1
ATOM 1575 C CA . ALA A 1 197 ? 0.696 -10.398 -4.129 1.00 98.19 197 ALA A CA 1
ATOM 1576 C C . ALA A 1 197 ? 1.939 -9.883 -4.866 1.00 98.19 197 ALA A C 1
ATOM 1578 O O . ALA A 1 197 ? 2.145 -8.674 -4.970 1.00 98.19 197 ALA A O 1
ATOM 1579 N N . GLY A 1 198 ? 2.747 -10.799 -5.403 1.00 97.31 198 GLY A N 1
ATOM 1580 C CA . GLY A 1 198 ? 4.007 -10.460 -6.056 1.00 97.31 198 GLY A CA 1
ATOM 1581 C C . GLY A 1 198 ? 5.140 -10.086 -5.098 1.00 97.31 198 GLY A C 1
ATOM 1582 O O . GLY A 1 198 ? 5.030 -10.181 -3.872 1.00 97.31 198 GLY A O 1
ATOM 1583 N N . GLY A 1 199 ? 6.262 -9.682 -5.692 1.00 95.00 199 GLY A N 1
ATOM 1584 C CA . GLY A 1 199 ? 7.460 -9.280 -4.965 1.00 95.00 199 GLY A CA 1
ATOM 1585 C C . GLY A 1 199 ? 8.191 -10.460 -4.305 1.00 95.00 199 GLY A C 1
ATOM 1586 O O . GLY A 1 199 ? 7.832 -11.626 -4.494 1.00 95.00 199 GLY A O 1
ATOM 1587 N N . PRO A 1 200 ? 9.247 -10.188 -3.519 1.00 92.38 200 PRO A N 1
ATOM 1588 C CA . PRO A 1 200 ? 10.089 -11.232 -2.924 1.00 92.38 200 PRO A CA 1
ATOM 1589 C C . PRO A 1 200 ? 9.418 -11.999 -1.772 1.00 92.38 200 PRO A C 1
ATOM 1591 O O . PRO A 1 200 ? 9.928 -13.038 -1.356 1.00 92.38 200 PRO A O 1
ATOM 1594 N N . SER A 1 201 ? 8.289 -11.500 -1.263 1.00 92.94 201 SER A N 1
ATOM 1595 C CA . SER A 1 201 ? 7.621 -12.000 -0.054 1.00 92.94 201 SER A CA 1
ATOM 1596 C C . SER A 1 201 ? 6.145 -12.347 -0.297 1.00 92.94 201 SER A C 1
ATOM 1598 O O . SER A 1 201 ? 5.334 -12.203 0.617 1.00 92.94 201 SER A O 1
ATOM 1600 N N . GLU A 1 202 ? 5.784 -12.774 -1.517 1.00 97.19 202 GLU A N 1
ATOM 1601 C CA . GLU A 1 202 ? 4.411 -13.194 -1.850 1.00 97.19 202 GLU A CA 1
ATOM 1602 C C . GLU A 1 202 ? 3.902 -14.255 -0.859 1.00 97.19 202 GLU A C 1
ATOM 1604 O O . GLU A 1 202 ? 4.578 -15.249 -0.576 1.00 97.19 202 GLU A O 1
ATOM 1609 N N . GLY A 1 203 ? 2.679 -14.071 -0.363 1.00 97.12 203 GLY A N 1
ATOM 1610 C CA . GLY A 1 203 ? 2.036 -15.023 0.533 1.00 97.12 203 GLY A CA 1
ATOM 1611 C C . GLY A 1 203 ? 1.171 -14.385 1.613 1.00 97.12 203 GLY A C 1
ATOM 1612 O O . GLY A 1 203 ? 1.063 -13.168 1.751 1.00 97.12 203 GLY A O 1
ATOM 1613 N N . LEU A 1 204 ? 0.529 -15.245 2.404 1.00 96.50 204 LEU A N 1
ATOM 1614 C CA . LEU A 1 204 ? -0.299 -14.818 3.526 1.00 96.50 204 LEU A CA 1
ATOM 1615 C C . LEU A 1 204 ? 0.579 -14.362 4.699 1.00 96.50 204 LEU A C 1
ATOM 1617 O O . LEU A 1 204 ? 1.417 -15.122 5.182 1.00 96.50 204 LEU A O 1
ATOM 1621 N N . SER A 1 205 ? 0.322 -13.163 5.206 1.00 96.31 205 SER A N 1
ATOM 1622 C CA . SER A 1 205 ? 1.011 -12.580 6.354 1.00 96.31 205 SER A CA 1
ATOM 1623 C C . SER A 1 205 ? -0.010 -11.989 7.317 1.00 96.31 205 SER A C 1
ATOM 1625 O O . SER A 1 205 ? -0.987 -11.374 6.890 1.00 96.31 205 SER A O 1
ATOM 1627 N N . ALA A 1 206 ? 0.206 -12.130 8.625 1.00 95.69 206 ALA A N 1
ATOM 1628 C CA . ALA A 1 206 ? -0.522 -11.289 9.572 1.00 95.69 206 ALA A CA 1
ATOM 1629 C C . ALA A 1 206 ? -0.061 -9.828 9.430 1.00 95.69 206 ALA A C 1
ATOM 1631 O O . ALA A 1 206 ? 1.086 -9.571 9.045 1.00 95.69 206 ALA A O 1
ATOM 1632 N N . ILE A 1 207 ? -0.932 -8.868 9.745 1.00 95.81 207 ILE A N 1
ATOM 1633 C CA . ILE A 1 207 ? -0.576 -7.442 9.722 1.00 95.81 207 ILE A CA 1
ATOM 1634 C C . ILE A 1 207 ? 0.345 -7.035 10.882 1.00 95.81 207 ILE A C 1
ATOM 1636 O O . ILE A 1 207 ? 0.937 -5.960 10.868 1.00 95.81 207 ILE A O 1
ATOM 1640 N N . ASP A 1 208 ? 0.436 -7.887 11.902 1.00 94.44 208 ASP A N 1
ATOM 1641 C CA . ASP A 1 208 ? 1.230 -7.718 13.111 1.00 94.44 208 ASP A CA 1
ATOM 1642 C C . ASP A 1 208 ? 1.512 -9.071 13.795 1.00 94.44 208 ASP A C 1
ATOM 1644 O O . ASP A 1 208 ? 1.053 -10.131 13.365 1.00 94.44 208 ASP A O 1
ATOM 1648 N N . GLY A 1 209 ? 2.320 -9.049 14.858 1.00 91.25 209 GLY A N 1
ATOM 1649 C CA . GLY A 1 209 ? 2.597 -10.230 15.677 1.00 91.25 209 GLY A CA 1
ATOM 1650 C C . GLY A 1 209 ? 3.522 -11.270 15.032 1.00 91.25 209 GLY A C 1
ATOM 1651 O O . GLY A 1 209 ? 4.264 -11.000 14.087 1.00 91.25 209 GLY A O 1
ATOM 1652 N N . GLN A 1 210 ? 3.513 -12.481 15.595 1.00 90.62 210 GLN A N 1
ATOM 1653 C CA . GLN A 1 210 ? 4.464 -13.550 15.260 1.00 90.62 210 GLN A CA 1
ATOM 1654 C C . GLN A 1 210 ? 4.302 -14.090 13.831 1.00 90.62 210 GLN A C 1
ATOM 1656 O O . GLN A 1 210 ? 5.275 -14.552 13.243 1.00 90.62 210 GLN A O 1
ATOM 1661 N N . HIS A 1 211 ? 3.093 -14.033 13.269 1.00 92.44 211 HIS A N 1
ATOM 1662 C CA . HIS A 1 211 ? 2.799 -14.533 11.922 1.00 92.44 211 HIS A CA 1
ATOM 1663 C C . HIS A 1 211 ? 2.973 -13.466 10.828 1.00 92.44 211 HIS A C 1
ATOM 1665 O O . HIS A 1 211 ? 2.602 -13.695 9.677 1.00 92.44 211 HIS A O 1
ATOM 1671 N N . SER A 1 212 ? 3.479 -12.284 11.185 1.00 95.06 212 SER A N 1
ATOM 1672 C CA . SER A 1 212 ? 3.715 -11.194 10.245 1.00 95.06 212 SER A CA 1
ATOM 1673 C C . SER A 1 212 ? 5.119 -11.278 9.659 1.00 95.06 212 SER A C 1
ATOM 1675 O O . SER A 1 212 ? 6.097 -11.388 10.407 1.00 95.06 212 SER A O 1
ATOM 1677 N N . THR A 1 213 ? 5.227 -11.197 8.336 1.00 95.88 213 THR A N 1
ATOM 1678 C CA . THR A 1 213 ? 6.504 -10.960 7.650 1.00 95.88 213 THR A CA 1
ATOM 1679 C C . THR A 1 213 ? 7.071 -9.595 8.045 1.00 95.88 213 THR A C 1
ATOM 1681 O O . THR A 1 213 ? 6.338 -8.714 8.490 1.00 95.88 213 THR A O 1
ATOM 1684 N N . GLU A 1 214 ? 8.379 -9.397 7.892 1.00 94.31 214 GLU A N 1
ATOM 1685 C CA . GLU A 1 214 ? 9.006 -8.105 8.203 1.00 94.31 214 GLU A CA 1
ATOM 1686 C C . GLU A 1 214 ? 8.416 -6.964 7.363 1.00 94.31 214 GLU A C 1
ATOM 1688 O O . GLU A 1 214 ? 8.086 -5.914 7.913 1.00 94.31 214 GLU A O 1
ATOM 1693 N N . LEU A 1 215 ? 8.191 -7.219 6.069 1.00 92.06 215 LEU A N 1
ATOM 1694 C CA . LEU A 1 215 ? 7.611 -6.264 5.124 1.00 92.06 215 LEU A CA 1
ATOM 1695 C C . LEU A 1 215 ? 6.244 -5.756 5.595 1.00 92.06 215 LEU A C 1
ATOM 1697 O O . LEU A 1 215 ? 6.042 -4.552 5.726 1.00 92.06 215 LEU A O 1
ATOM 1701 N N . VAL A 1 216 ? 5.326 -6.663 5.934 1.00 96.62 216 VAL A N 1
ATOM 1702 C CA . VAL A 1 216 ? 3.983 -6.271 6.386 1.00 96.62 216 VAL A CA 1
ATOM 1703 C C . VAL A 1 216 ? 4.029 -5.646 7.784 1.00 96.62 216 VAL A C 1
ATOM 1705 O O . VAL A 1 216 ? 3.335 -4.666 8.055 1.00 96.62 216 VAL A O 1
ATOM 1708 N N . ARG A 1 217 ? 4.878 -6.159 8.683 1.00 96.12 217 ARG A N 1
ATOM 1709 C CA . ARG A 1 217 ? 5.015 -5.634 10.049 1.00 96.12 217 ARG A CA 1
ATOM 1710 C C . ARG A 1 217 ? 5.514 -4.191 10.069 1.00 96.12 217 ARG A C 1
ATOM 1712 O O . ARG A 1 217 ? 5.046 -3.402 10.892 1.00 96.12 217 ARG A O 1
ATOM 1719 N N . ALA A 1 218 ? 6.433 -3.840 9.169 1.00 95.06 218 ALA A N 1
ATOM 1720 C CA . ALA A 1 218 ? 6.971 -2.487 9.037 1.00 95.06 218 ALA A CA 1
ATOM 1721 C C . ALA A 1 218 ? 5.882 -1.448 8.718 1.00 95.06 218 ALA A C 1
ATOM 1723 O O . ALA A 1 218 ? 6.012 -0.278 9.080 1.00 95.06 218 ALA A O 1
ATOM 1724 N N . GLN A 1 219 ? 4.767 -1.878 8.118 1.00 96.31 219 GLN A N 1
ATOM 1725 C CA . GLN A 1 219 ? 3.645 -0.998 7.816 1.00 96.31 219 GLN A CA 1
ATOM 1726 C C . GLN A 1 219 ? 2.835 -0.585 9.053 1.00 96.31 219 GLN A C 1
ATOM 1728 O O . GLN A 1 219 ? 2.078 0.376 8.960 1.00 96.31 219 GLN A O 1
ATOM 1733 N N . LYS A 1 220 ? 2.965 -1.272 10.202 1.00 97.62 220 LYS A N 1
ATOM 1734 C CA . LYS A 1 220 ? 2.279 -0.940 11.474 1.00 97.62 220 LYS A CA 1
ATOM 1735 C C . LYS A 1 220 ? 0.757 -0.737 11.323 1.00 97.62 220 LYS A C 1
ATOM 1737 O O . LYS A 1 220 ? 0.151 0.072 12.030 1.00 97.62 220 LYS A O 1
ATOM 1742 N N . LEU A 1 221 ? 0.125 -1.492 10.415 1.00 97.81 221 LEU A N 1
ATOM 1743 C CA . LEU A 1 221 ? -1.272 -1.291 9.995 1.00 97.81 221 LEU A CA 1
ATOM 1744 C C . LEU A 1 221 ? -2.265 -1.349 11.159 1.00 97.81 221 LEU A C 1
ATOM 1746 O O . LEU A 1 221 ? -3.230 -0.589 11.185 1.00 97.81 221 LEU A O 1
ATOM 1750 N N . ARG A 1 222 ? -2.024 -2.219 12.150 1.00 96.31 222 ARG A N 1
ATOM 1751 C CA . ARG A 1 222 ? -2.864 -2.316 13.352 1.00 96.31 222 ARG A CA 1
ATOM 1752 C C . ARG A 1 222 ? -2.991 -0.974 14.063 1.00 96.31 222 ARG A C 1
ATOM 1754 O O . ARG A 1 222 ? -4.103 -0.547 14.352 1.00 96.31 222 ARG A O 1
ATOM 1761 N N . GLU A 1 223 ? -1.860 -0.345 14.360 1.00 97.50 223 GLU A N 1
ATOM 1762 C CA . GLU A 1 223 ? -1.781 0.892 15.132 1.00 97.50 223 GLU A CA 1
ATOM 1763 C C . GLU A 1 223 ? -2.289 2.077 14.307 1.00 97.50 223 GLU A C 1
ATOM 1765 O O . GLU A 1 223 ? -3.178 2.814 14.740 1.00 97.50 223 GLU A O 1
ATOM 1770 N N . ARG A 1 224 ? -1.776 2.213 13.081 1.00 98.31 224 ARG A N 1
ATOM 1771 C CA . ARG A 1 224 ? -2.095 3.324 12.177 1.00 98.31 224 ARG A CA 1
ATOM 1772 C C . ARG A 1 224 ? -3.569 3.341 11.794 1.00 98.31 224 ARG A C 1
ATOM 1774 O O . ARG A 1 224 ? -4.237 4.359 11.974 1.00 98.31 224 ARG A O 1
ATOM 1781 N N . CYS A 1 225 ? -4.113 2.202 11.368 1.00 98.06 225 CYS A N 1
ATOM 1782 C CA . CYS A 1 225 ? -5.519 2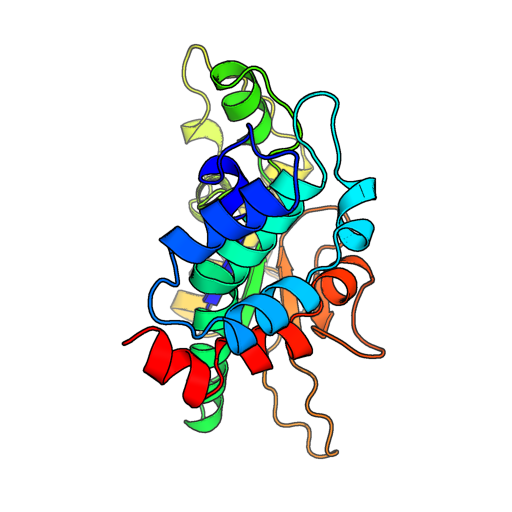.121 10.988 1.00 98.06 225 CYS A CA 1
ATOM 1783 C C . CYS A 1 225 ? -6.477 2.097 12.181 1.00 98.06 225 CYS A C 1
ATOM 1785 O O . CYS A 1 225 ? -7.649 2.425 11.999 1.00 98.06 225 CYS A O 1
ATOM 1787 N N . ALA A 1 226 ? -6.029 1.743 13.393 1.00 97.12 226 ALA A N 1
ATOM 1788 C CA . ALA A 1 226 ? -6.847 1.922 14.594 1.00 97.12 226 ALA A CA 1
ATOM 1789 C C . ALA A 1 226 ? -7.048 3.405 14.921 1.00 97.12 226 ALA A C 1
ATOM 1791 O O . ALA A 1 226 ? -8.155 3.791 15.287 1.00 97.12 226 ALA A O 1
ATOM 1792 N N . PHE A 1 227 ? -6.009 4.230 14.755 1.00 98.00 227 PHE A N 1
ATOM 1793 C CA . PHE A 1 227 ? -6.122 5.675 14.926 1.00 98.00 227 PHE A CA 1
ATOM 1794 C C . PHE A 1 227 ? -6.955 6.312 13.806 1.00 98.00 227 PHE A C 1
ATOM 1796 O O . PHE A 1 227 ? -7.966 6.949 14.097 1.00 98.00 227 PHE A O 1
ATOM 1803 N N . ILE A 1 228 ? -6.584 6.079 12.539 1.00 97.25 228 ILE A N 1
ATOM 1804 C CA . ILE A 1 228 ? -7.243 6.685 11.366 1.00 97.25 228 ILE A CA 1
ATOM 1805 C C . ILE A 1 228 ? -8.742 6.363 11.328 1.00 97.25 228 ILE A C 1
ATOM 1807 O O . ILE A 1 228 ? -9.551 7.245 11.068 1.00 97.25 228 ILE A O 1
ATOM 1811 N N . ASN A 1 229 ? -9.128 5.122 11.641 1.00 96.25 229 ASN A N 1
ATOM 1812 C CA . ASN A 1 229 ? -10.532 4.707 11.630 1.00 96.25 229 ASN A CA 1
ATOM 1813 C C . ASN A 1 229 ? -11.230 4.829 12.998 1.00 96.25 229 ASN A C 1
ATOM 1815 O O . ASN A 1 229 ? -12.272 4.199 13.215 1.00 96.25 229 ASN A O 1
ATOM 1819 N N . SER A 1 230 ? -10.646 5.549 13.959 1.00 96.62 230 SER A N 1
ATOM 1820 C CA . SER A 1 230 ? -11.305 5.770 15.248 1.00 96.62 230 SER A CA 1
ATOM 1821 C C . SER A 1 230 ? -12.512 6.708 15.083 1.00 96.62 230 SER A C 1
ATOM 1823 O O . SER A 1 230 ? -12.483 7.575 14.209 1.00 96.62 230 SER A O 1
ATOM 1825 N N . PRO A 1 231 ? -13.573 6.570 15.905 1.00 95.19 231 PRO A N 1
ATOM 1826 C CA . PRO A 1 231 ? -14.781 7.387 15.763 1.00 95.19 231 PRO A CA 1
ATOM 1827 C C . PRO A 1 231 ? -14.510 8.894 15.763 1.00 95.19 231 PRO A C 1
ATOM 1829 O O . PRO A 1 231 ? -15.062 9.607 14.935 1.00 95.19 231 PRO A O 1
ATOM 1832 N N . GLU A 1 232 ? -13.614 9.358 16.638 1.00 96.06 232 GLU A N 1
ATOM 1833 C CA . GLU A 1 232 ? -13.228 10.769 16.726 1.00 96.06 232 GLU A CA 1
ATOM 1834 C C . GLU A 1 232 ? -12.569 11.269 15.432 1.00 96.06 232 GLU A C 1
ATOM 1836 O O . GLU A 1 232 ? -12.876 12.360 14.953 1.00 96.06 232 GLU A O 1
ATOM 1841 N N . ILE A 1 233 ? -11.660 10.476 14.858 1.00 95.62 233 ILE A N 1
ATOM 1842 C CA . ILE A 1 233 ? -10.954 10.857 13.634 1.00 95.62 233 ILE A CA 1
ATOM 1843 C C . ILE A 1 233 ? -11.914 10.842 12.448 1.00 95.62 233 ILE A C 1
ATOM 1845 O O . ILE A 1 233 ? -11.933 11.806 11.692 1.00 95.62 233 ILE A O 1
ATOM 1849 N N . VAL A 1 234 ? -12.765 9.822 12.321 1.00 92.38 234 VAL A N 1
ATOM 1850 C CA . VAL A 1 234 ? -13.799 9.766 11.273 1.00 92.38 234 VAL A CA 1
ATOM 1851 C C . VAL A 1 234 ? -14.733 10.979 11.354 1.00 92.38 234 VAL A C 1
ATOM 1853 O O . VAL A 1 234 ? -14.959 11.643 10.343 1.00 92.38 234 VAL A O 1
ATOM 1856 N N . GLU A 1 235 ? -15.197 11.335 12.556 1.00 93.00 235 GLU A N 1
ATOM 1857 C CA . GLU A 1 235 ? -16.031 12.522 12.778 1.00 93.00 235 GLU A CA 1
ATOM 1858 C C . GLU A 1 235 ? -15.319 13.814 12.346 1.00 93.00 235 GLU A C 1
ATOM 1860 O O . GLU A 1 235 ? -15.898 14.640 11.635 1.00 93.00 235 GLU A O 1
ATOM 1865 N N . GLN A 1 236 ? -14.044 13.982 12.711 1.00 92.44 236 GLN A N 1
ATOM 1866 C CA . GLN A 1 236 ? -13.254 15.153 12.316 1.00 92.44 236 GLN A CA 1
ATOM 1867 C C . GLN A 1 236 ? -12.986 15.207 10.809 1.00 92.44 236 GLN A C 1
ATOM 1869 O O . GLN A 1 236 ? -12.967 16.293 10.233 1.00 92.44 236 GLN A O 1
ATOM 1874 N N . LEU A 1 237 ? -12.812 14.057 10.157 1.00 85.00 237 LEU A N 1
ATOM 1875 C CA . LEU A 1 237 ? -12.648 13.976 8.707 1.00 85.00 237 LEU A CA 1
ATOM 1876 C C . LEU A 1 237 ? -13.958 14.229 7.937 1.00 85.00 237 LEU A C 1
ATOM 1878 O O . LEU A 1 237 ? -13.895 14.514 6.743 1.00 85.00 237 LEU A O 1
ATOM 1882 N N . ARG A 1 238 ? -15.114 14.204 8.621 1.00 78.56 238 ARG A N 1
ATOM 1883 C CA . ARG A 1 238 ? -16.462 14.439 8.068 1.00 78.56 238 ARG A CA 1
ATOM 1884 C C . ARG A 1 238 ? -16.875 13.444 6.975 1.00 78.56 238 ARG A C 1
ATOM 1886 O O . ARG A 1 238 ? -17.573 13.832 6.035 1.00 78.56 238 ARG A O 1
ATOM 1893 N N . TYR A 1 239 ? -16.450 12.189 7.109 1.00 60.75 239 TYR A N 1
ATOM 1894 C CA . TYR A 1 239 ? -16.877 11.070 6.259 1.00 60.75 239 TYR A CA 1
ATOM 1895 C C . TYR A 1 239 ? -17.956 10.219 6.930 1.00 60.75 239 TYR A C 1
ATOM 1897 O O . TYR A 1 239 ? -17.942 10.115 8.177 1.00 60.75 239 TYR A O 1
#

InterPro domains:
  IPR002018 Carboxylesterase, type B [PF00135] (64-178)
  IPR029058 Alpha/Beta hydrolase fold [G3DSA:3.40.50.1820] (1-230)
  IPR029058 Alpha/Beta hydrolase fold [SSF53474] (1-173)

Organism: NCBI:txid669021

Secondary structure (DSSP, 8-state):
-EEEETTTTSTTS-TT--SHHHHHHHHHHH-TTS-HHHHHHHHHTS-GGGGGGG--SSS-HHHHHHHHHHHIIIIIHHHHHHHHHHHHTT----EEEE---S-HHHHHHHHS-----S-TTTTHHHHTS-GGGG--TTS-----HHHHHHHHHHHHHHHHHHHHS-S--TTSSSPTT---TT---TTS----EEEEESSTT-EEEESSSTT--HHHHHT-HHHHHHHHTSHHHHHHHT-

pLDDT: mean 94.46, std 8.45, range [41.19, 98.75]

Sequence (239 aa):
MLGWCEDDLTFFTDSTIKTPEETYKFVSSYVHGLTRANMDKLLSLYPVSDFVAYTTSALSSEFFRSARIFRDILMTCPPMWYGKQMAKAGKDVYLFDWNQTILEPIIEQQTEKRGWGSVHTSEFAYIFGNLSHYDVNGNPFHPTPADYALTIRGSRSLSTFAATGRPGLDGHDTFRGFKPAYATTTKGRDDVYVFVAGGPSEGLSAIDGQHSTELVRAQKLRERCAFINSPEIVEQLRY